Protein AF-A0A4C1YJ80-F1 (afdb_monomer)

pLDDT: mean 84.23, std 12.97, range [40.47, 97.25]

Sequence (295 aa):
MCKNEYKYASQIAKRKCGDSISWAQLYKNLSSWPKIIGCEKNVKKFYNFTKHDNRHALDIDDGILAMKETNGTVLYDINTLKYIPIALPQKNCYKLSNNNYVTAVLTERGLFVQRSVENKSFVTELLLEVDQFILLENILYYNKQKDVYKCDMNSKDMMPKLLFTCEYNICGLQYSDDLVHLFTDCGEIFSYREDKKISRKMINCPEEWIKRKHATKPIFEQLAVLPDEKIAVTLDVYEKKTGPVIVASTFLEVFLIEVEFFPEERGNAHKKQKPNNILLFKRLLRLKERMRSTN

Mean predicted aligned error: 8.25 Å

Nearest PDB structures (foldseek):
  8hme-assembly1_D  TM=6.386E-01  e=1.731E-05  Tetrahymena thermophila
  8bbf-assembly1_B  TM=5.644E-01  e=1.320E-05  Homo sapiens
  4exv-assembly1_A  TM=5.476E-01  e=4.981E-06  Kluyveromyces lactis NRRL Y-1140
  8hmf-assembly1_D  TM=6.343E-01  e=4.345E-05  Tetrahymena thermophila
  7mqa-assembly1_LT  TM=5.051E-01  e=1.471E-05  Homo sapiens

Structure (mmCIF, N/CA/C/O backbone):
data_AF-A0A4C1YJ80-F1
#
_entry.id   AF-A0A4C1YJ80-F1
#
loop_
_atom_site.group_PDB
_atom_site.id
_atom_site.type_symbol
_atom_site.label_atom_id
_atom_site.label_alt_id
_atom_site.label_comp_id
_atom_site.label_asym_id
_atom_site.label_entity_id
_atom_site.label_seq_id
_atom_site.pdbx_PDB_ins_code
_atom_site.Cartn_x
_atom_site.Cartn_y
_atom_site.Cartn_z
_atom_site.occupancy
_atom_site.B_iso_or_equiv
_atom_site.auth_seq_id
_atom_site.auth_comp_id
_atom_site.auth_asym_id
_atom_site.auth_atom_id
_atom_site.pdbx_PDB_model_num
ATOM 1 N N . MET A 1 1 ? -6.959 -21.906 -10.775 1.00 58.00 1 MET A N 1
ATOM 2 C CA . MET A 1 1 ? -5.613 -22.379 -10.407 1.00 58.00 1 MET A CA 1
ATOM 3 C C . MET A 1 1 ? -4.983 -21.412 -9.403 1.00 58.00 1 MET A C 1
ATOM 5 O O . MET A 1 1 ? -5.329 -21.566 -8.244 1.00 58.00 1 MET A O 1
ATOM 9 N N . CYS A 1 2 ? -4.300 -20.318 -9.790 1.00 62.72 2 CYS A N 1
ATOM 10 C CA . CYS A 1 2 ? -3.673 -19.358 -8.841 1.00 62.72 2 CYS A CA 1
ATOM 11 C C . CYS A 1 2 ? -4.553 -18.893 -7.664 1.00 62.72 2 CYS A C 1
ATOM 13 O O . CYS A 1 2 ? -4.122 -18.946 -6.519 1.00 62.72 2 CYS A O 1
ATOM 15 N N . LYS A 1 3 ? -5.795 -18.458 -7.932 1.00 71.19 3 LYS A N 1
ATOM 16 C CA . LYS A 1 3 ? -6.735 -17.995 -6.891 1.00 71.19 3 LYS A CA 1
ATOM 17 C C . LYS A 1 3 ? -7.074 -19.081 -5.856 1.00 71.19 3 LYS A C 1
ATOM 19 O O . LYS A 1 3 ? -7.327 -18.763 -4.700 1.00 71.19 3 LYS A O 1
ATOM 24 N N . ASN A 1 4 ? -7.098 -20.345 -6.282 1.00 73.62 4 ASN A N 1
ATOM 25 C CA . ASN A 1 4 ? -7.493 -21.480 -5.444 1.00 73.62 4 ASN A CA 1
ATOM 26 C C . ASN A 1 4 ? -6.281 -22.121 -4.754 1.00 73.62 4 ASN A C 1
ATOM 28 O O . ASN A 1 4 ? -6.400 -22.555 -3.618 1.00 73.62 4 ASN A O 1
ATOM 32 N N . GLU A 1 5 ? -5.131 -22.162 -5.430 1.00 67.00 5 GLU A N 1
ATOM 33 C CA . GLU A 1 5 ? -3.894 -22.771 -4.921 1.00 67.00 5 GLU A CA 1
ATOM 34 C C . GLU A 1 5 ? -3.119 -21.837 -3.988 1.00 67.00 5 GLU A C 1
ATOM 36 O O . GLU A 1 5 ? -2.533 -22.291 -3.013 1.00 67.00 5 GLU A O 1
ATOM 41 N N . TYR A 1 6 ? -3.154 -20.526 -4.246 1.00 68.38 6 TYR A N 1
ATOM 42 C CA . TYR A 1 6 ? -2.350 -19.534 -3.531 1.00 68.38 6 TYR A CA 1
ATOM 43 C C . TYR A 1 6 ? -3.198 -18.345 -3.086 1.00 68.38 6 TYR A C 1
ATOM 45 O O . TYR A 1 6 ? -2.891 -17.201 -3.409 1.00 68.38 6 TYR A O 1
ATOM 53 N N . LYS A 1 7 ? -4.290 -18.596 -2.354 1.00 67.94 7 LYS A N 1
ATOM 54 C CA . LYS A 1 7 ? -5.317 -17.594 -2.008 1.00 67.94 7 LYS A CA 1
ATOM 55 C C . LYS A 1 7 ? -4.738 -16.244 -1.546 1.00 67.94 7 LYS A C 1
ATOM 57 O O . LYS A 1 7 ? -5.089 -15.217 -2.123 1.00 67.94 7 LYS A O 1
ATOM 62 N N . TYR A 1 8 ? -3.805 -16.232 -0.595 1.00 65.38 8 TYR A N 1
ATOM 63 C CA . TYR A 1 8 ? -3.215 -14.994 -0.072 1.00 65.38 8 TYR A CA 1
ATOM 64 C C . TYR A 1 8 ? -2.277 -14.286 -1.071 1.00 65.38 8 TYR A C 1
ATOM 66 O O . TYR A 1 8 ? -2.490 -13.115 -1.392 1.00 65.38 8 TYR A O 1
ATOM 74 N N . ALA A 1 9 ? -1.284 -14.991 -1.629 1.00 68.44 9 ALA A N 1
ATOM 75 C CA . ALA A 1 9 ? -0.394 -14.410 -2.640 1.00 68.44 9 ALA A CA 1
ATOM 76 C C . ALA A 1 9 ? -1.190 -13.907 -3.853 1.00 68.44 9 ALA A C 1
ATOM 78 O O . ALA A 1 9 ? -0.888 -12.859 -4.415 1.00 68.44 9 ALA A O 1
ATOM 79 N N . SER A 1 10 ? -2.273 -14.607 -4.193 1.00 71.62 10 SER A N 1
ATOM 80 C CA . SER A 1 10 ? -3.208 -14.208 -5.230 1.00 71.62 10 SER A CA 1
ATOM 81 C C . SER A 1 10 ? -3.898 -12.881 -4.882 1.00 71.62 10 SER A C 1
ATOM 83 O O . SER A 1 10 ? -3.955 -12.008 -5.741 1.00 71.62 10 SER A O 1
ATOM 85 N N . GLN A 1 11 ? -4.371 -12.667 -3.646 1.00 72.50 11 GLN A N 1
ATOM 86 C CA . GLN A 1 11 ? -4.995 -11.400 -3.230 1.00 72.50 11 GLN A CA 1
ATOM 87 C C . GLN A 1 11 ? -4.021 -10.224 -3.331 1.00 72.50 11 GLN A C 1
ATOM 89 O O . GLN A 1 11 ? -4.384 -9.175 -3.865 1.00 72.50 11 GLN A O 1
ATOM 94 N N . ILE A 1 12 ? -2.779 -10.405 -2.872 1.00 76.62 12 ILE A N 1
ATOM 95 C CA . ILE A 1 12 ? -1.738 -9.380 -3.011 1.00 76.62 12 ILE A CA 1
ATOM 96 C C . ILE A 1 12 ? -1.452 -9.110 -4.473 1.00 76.62 12 ILE A C 1
ATOM 98 O O . ILE A 1 12 ? -1.486 -7.956 -4.884 1.00 76.62 12 ILE A O 1
ATOM 102 N N . ALA A 1 13 ? -1.208 -10.158 -5.254 1.00 77.06 13 ALA A N 1
ATOM 103 C CA . ALA A 1 13 ? -0.914 -10.034 -6.668 1.00 77.06 13 ALA A CA 1
ATOM 104 C C . ALA A 1 13 ? -2.073 -9.347 -7.406 1.00 77.06 13 ALA A C 1
ATOM 106 O O . ALA A 1 13 ? -1.834 -8.466 -8.222 1.00 77.06 13 ALA A O 1
ATOM 107 N N . LYS A 1 14 ? -3.330 -9.642 -7.042 1.00 81.19 14 LYS A N 1
ATOM 108 C CA . LYS A 1 14 ? -4.512 -8.978 -7.598 1.00 81.19 14 LYS A CA 1
ATOM 109 C C . LYS A 1 14 ? -4.581 -7.496 -7.224 1.00 81.19 14 LYS A C 1
ATOM 1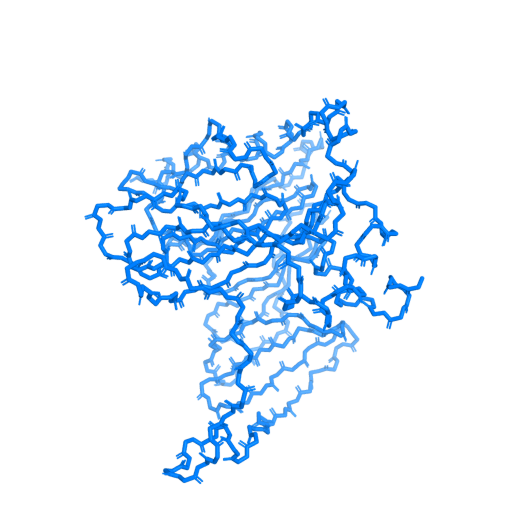11 O O . LYS A 1 14 ? -4.841 -6.666 -8.090 1.00 81.19 14 LYS A O 1
ATOM 116 N N . ARG A 1 15 ? -4.300 -7.142 -5.967 1.00 77.44 15 ARG A N 1
ATOM 117 C CA . ARG A 1 15 ? -4.228 -5.739 -5.517 1.00 77.44 15 ARG A CA 1
ATOM 118 C C . ARG A 1 15 ? -3.086 -4.981 -6.204 1.00 77.44 15 ARG A C 1
ATOM 120 O O . ARG A 1 15 ? -3.264 -3.851 -6.646 1.00 77.44 15 ARG A O 1
ATOM 127 N N . LYS A 1 16 ? -1.930 -5.631 -6.348 1.00 81.31 16 LYS A N 1
ATOM 128 C CA . LYS A 1 16 ? -0.720 -5.130 -7.018 1.00 81.31 16 LYS A CA 1
ATOM 129 C C . LYS A 1 16 ? -0.795 -5.179 -8.547 1.00 81.31 16 LYS A C 1
ATOM 131 O O . LYS A 1 16 ? 0.149 -4.756 -9.190 1.00 81.31 16 LYS A O 1
ATOM 136 N N . CYS A 1 17 ? -1.869 -5.687 -9.147 1.00 78.38 17 CYS A N 1
ATOM 137 C CA . CYS A 1 17 ? -2.076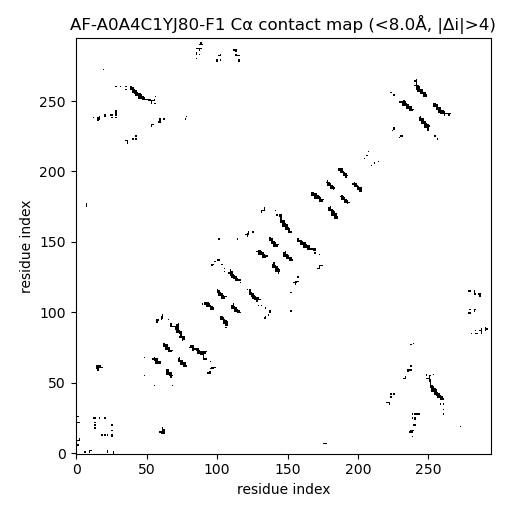 -5.678 -10.601 1.00 78.38 17 CYS A CA 1
ATOM 138 C C . CYS A 1 17 ? -3.301 -4.838 -11.012 1.00 78.38 17 CYS A C 1
ATOM 140 O O . CYS A 1 17 ? -3.574 -4.636 -12.199 1.00 78.38 17 CYS A O 1
ATOM 142 N N . GLY A 1 18 ? -4.083 -4.386 -10.027 1.00 74.12 18 GLY A N 1
ATOM 143 C CA . GLY A 1 18 ? -5.345 -3.686 -10.222 1.00 74.12 18 GLY A CA 1
ATOM 144 C C . GLY A 1 18 ? -6.433 -4.540 -10.888 1.00 74.12 18 GLY A C 1
ATOM 145 O O . GLY A 1 18 ? -6.261 -5.706 -11.274 1.00 74.12 18 GLY A O 1
ATOM 146 N N . ASP A 1 19 ? -7.601 -3.933 -11.077 1.00 72.06 19 ASP A N 1
ATOM 147 C CA . ASP A 1 19 ? -8.769 -4.622 -11.638 1.00 72.06 19 ASP A CA 1
ATOM 148 C C . ASP A 1 19 ? -8.661 -4.923 -13.136 1.00 72.06 19 ASP A C 1
ATOM 150 O O . ASP A 1 19 ? -9.342 -5.812 -13.647 1.00 72.06 19 ASP A O 1
ATOM 154 N N . SER A 1 20 ? -7.751 -4.246 -13.834 1.00 70.06 20 SER A N 1
ATOM 155 C CA . SER A 1 20 ? -7.613 -4.325 -15.291 1.00 70.06 20 SER A CA 1
ATOM 156 C C . SER A 1 20 ? -7.095 -5.671 -15.823 1.00 70.06 20 SER A C 1
ATOM 158 O O . SER A 1 20 ? -7.272 -5.950 -17.014 1.00 70.06 20 SER A O 1
ATOM 160 N N . ILE A 1 21 ? -6.485 -6.497 -14.965 1.00 80.50 21 ILE A N 1
ATOM 161 C CA . ILE A 1 21 ? -5.806 -7.750 -15.329 1.00 80.50 21 ILE A CA 1
ATOM 162 C C . ILE A 1 21 ? -6.625 -8.953 -14.881 1.00 80.50 21 ILE A C 1
ATOM 164 O O . ILE A 1 21 ? -7.045 -9.057 -13.725 1.00 80.50 21 ILE A O 1
ATOM 168 N N . SER A 1 22 ? -6.862 -9.881 -15.806 1.00 85.25 22 SER A N 1
ATOM 169 C CA . SER A 1 22 ? -7.573 -11.120 -15.495 1.00 85.25 22 SER A CA 1
ATOM 170 C C . SER A 1 22 ? -6.700 -12.077 -14.678 1.00 85.25 22 SER A C 1
ATOM 172 O O . SER A 1 22 ? -5.476 -12.079 -14.786 1.00 85.25 22 SER A O 1
ATOM 174 N N . TRP A 1 23 ? -7.328 -12.962 -13.901 1.00 85.12 23 TRP A N 1
ATOM 175 C CA . TRP A 1 23 ? -6.604 -14.009 -13.169 1.00 85.12 23 TRP A CA 1
ATOM 176 C C . TRP A 1 23 ? -5.786 -14.931 -14.074 1.00 85.12 23 TRP A C 1
ATOM 178 O O . TRP A 1 23 ? -4.728 -15.399 -13.663 1.00 85.12 23 TRP A O 1
ATOM 188 N N . ALA A 1 24 ? -6.268 -15.188 -15.293 1.00 85.31 24 ALA A N 1
ATOM 189 C CA . ALA A 1 24 ? -5.547 -15.985 -16.276 1.00 85.31 24 ALA A CA 1
ATOM 190 C C . ALA A 1 24 ? -4.243 -15.296 -16.703 1.00 85.31 24 ALA A C 1
ATOM 192 O O . ALA A 1 24 ? -3.199 -15.939 -16.718 1.00 85.31 24 ALA A O 1
ATOM 193 N N . GLN A 1 25 ? -4.282 -13.986 -16.967 1.00 87.00 25 GLN A N 1
ATOM 194 C CA . GLN A 1 25 ? -3.087 -13.198 -17.296 1.00 87.00 25 GLN A CA 1
ATOM 195 C C . GLN A 1 25 ? -2.117 -13.110 -16.120 1.00 87.00 25 GLN A C 1
ATOM 197 O O . GLN A 1 25 ? -0.924 -13.304 -16.303 1.00 87.00 25 GLN A O 1
ATOM 202 N N . LEU A 1 26 ? -2.623 -12.894 -14.905 1.00 86.75 26 LEU A N 1
ATOM 203 C CA . LEU A 1 26 ? -1.775 -12.862 -13.716 1.00 86.75 26 LEU A CA 1
ATOM 204 C C . LEU A 1 26 ? -1.065 -14.204 -13.489 1.00 86.75 26 LEU A C 1
ATOM 206 O O . LEU A 1 26 ? 0.132 -14.227 -13.234 1.00 86.75 26 LEU A O 1
ATOM 210 N N . TYR A 1 27 ? -1.779 -15.325 -13.637 1.00 86.69 27 TYR A N 1
ATOM 211 C CA . TYR A 1 27 ? -1.170 -16.658 -13.583 1.00 86.69 27 TYR A CA 1
ATOM 212 C C . TYR A 1 27 ? -0.105 -16.831 -14.672 1.00 86.69 27 TYR A C 1
ATOM 214 O O . TYR A 1 27 ? 0.995 -17.293 -14.381 1.00 86.69 27 TYR A O 1
ATOM 222 N N . LYS A 1 28 ? -0.411 -16.411 -15.908 1.00 88.44 28 LYS A N 1
ATOM 223 C CA . LYS A 1 28 ? 0.517 -16.438 -17.046 1.00 88.44 28 LYS A CA 1
ATOM 224 C C . LYS A 1 28 ? 1.805 -15.673 -16.711 1.00 88.44 28 LYS A C 1
ATOM 226 O O . LYS A 1 28 ? 2.884 -16.239 -16.853 1.00 88.44 28 LYS A O 1
ATOM 231 N N . ASN A 1 29 ? 1.701 -14.451 -16.180 1.00 89.12 29 ASN A N 1
ATOM 232 C CA . ASN A 1 29 ? 2.854 -13.666 -15.731 1.00 89.12 29 ASN A CA 1
ATOM 233 C C . ASN A 1 29 ? 3.643 -14.386 -14.636 1.00 89.12 29 ASN A C 1
ATOM 235 O O . ASN A 1 29 ? 4.835 -14.619 -14.810 1.00 89.12 29 ASN A O 1
ATOM 239 N N . LEU A 1 30 ? 2.977 -14.771 -13.539 1.00 86.12 30 LEU A N 1
ATOM 240 C CA . LEU A 1 30 ? 3.591 -15.443 -12.386 1.00 86.12 30 LEU A CA 1
ATOM 241 C C . LEU A 1 30 ? 4.347 -16.714 -12.799 1.00 86.12 30 LEU A C 1
ATOM 243 O O . LEU A 1 30 ? 5.471 -16.938 -12.362 1.00 86.12 30 LEU A O 1
ATOM 247 N N . SER A 1 31 ? 3.784 -17.495 -13.723 1.00 87.44 31 SER A N 1
ATOM 248 C CA . SER A 1 31 ? 4.425 -18.698 -14.267 1.00 87.44 31 SER A CA 1
ATOM 249 C C . SER A 1 31 ? 5.663 -18.421 -15.135 1.00 87.44 31 SER A C 1
ATOM 251 O O . SER A 1 31 ? 6.492 -19.311 -15.323 1.00 87.44 31 SER A O 1
ATOM 253 N N . SER A 1 32 ? 5.815 -17.193 -15.639 1.00 89.38 32 SER A N 1
ATOM 254 C CA . SER A 1 32 ? 6.957 -16.757 -16.450 1.00 89.38 32 SER A CA 1
ATOM 255 C C . SER A 1 32 ? 8.097 -16.150 -15.629 1.00 89.38 32 SER A C 1
ATOM 257 O O . SER A 1 32 ? 9.194 -16.004 -16.163 1.00 89.38 32 SER A O 1
ATOM 259 N N . TRP A 1 33 ? 7.901 -15.849 -14.338 1.00 89.19 33 TRP A N 1
ATOM 260 C CA . TRP A 1 33 ? 8.958 -15.298 -13.476 1.00 89.19 33 TRP A CA 1
ATOM 261 C C . TRP A 1 33 ? 10.241 -16.137 -13.424 1.00 89.19 33 TRP A C 1
ATOM 263 O O . TRP A 1 33 ? 11.311 -15.542 -13.513 1.00 89.19 33 TRP A O 1
ATOM 273 N N . PRO A 1 34 ? 10.205 -17.486 -13.389 1.00 88.25 34 PRO A N 1
ATOM 274 C CA . PRO A 1 34 ? 11.429 -18.290 -13.466 1.00 88.25 34 PRO A CA 1
ATOM 275 C C . PRO A 1 34 ? 12.241 -18.081 -14.755 1.00 88.25 34 PRO A C 1
ATOM 277 O O . PRO A 1 34 ? 13.400 -18.466 -14.829 1.00 88.25 34 PRO A O 1
ATOM 280 N N . LYS A 1 35 ? 11.637 -17.492 -15.795 1.00 88.38 35 LYS A N 1
ATOM 281 C CA . LYS A 1 35 ? 12.271 -17.206 -17.089 1.00 88.38 35 LYS A CA 1
ATOM 282 C C . LYS A 1 35 ? 12.640 -15.731 -17.248 1.00 88.38 35 LYS A C 1
ATOM 284 O O . LYS A 1 35 ? 13.120 -15.344 -18.311 1.00 88.38 35 LYS A O 1
ATOM 289 N N . ILE A 1 36 ? 12.454 -14.913 -16.208 1.00 89.00 36 ILE A N 1
ATOM 290 C CA . ILE A 1 36 ? 12.603 -13.454 -16.268 1.00 89.00 36 ILE A CA 1
ATOM 291 C C . ILE A 1 36 ? 13.977 -13.005 -16.763 1.00 89.00 36 ILE A C 1
ATOM 293 O O . ILE A 1 36 ? 14.081 -12.000 -17.466 1.00 89.00 36 ILE A O 1
ATOM 297 N N . ILE A 1 37 ? 15.032 -13.766 -16.457 1.00 87.00 37 ILE A N 1
ATOM 298 C CA . ILE A 1 37 ? 16.401 -13.475 -16.896 1.00 87.00 37 ILE A CA 1
ATOM 299 C C . ILE A 1 37 ? 16.489 -13.425 -18.425 1.00 87.00 37 ILE A C 1
ATOM 301 O O . ILE A 1 37 ? 17.084 -12.493 -18.958 1.00 87.00 37 ILE A O 1
ATOM 305 N N . GLY A 1 38 ? 15.842 -14.363 -19.121 1.00 85.44 38 GLY A N 1
ATOM 306 C CA . GLY A 1 38 ? 15.881 -14.465 -20.582 1.00 85.44 38 GLY A CA 1
ATOM 307 C C . GLY A 1 38 ? 14.966 -13.485 -21.319 1.00 85.44 38 GLY A C 1
ATOM 308 O O . GLY A 1 38 ? 15.018 -13.416 -22.543 1.00 85.44 38 GLY A O 1
ATOM 309 N N . CYS A 1 39 ? 14.120 -12.740 -20.605 1.00 88.56 39 CYS A N 1
ATOM 310 C CA . CYS A 1 39 ? 13.190 -11.792 -21.211 1.00 88.56 39 CYS A CA 1
ATOM 311 C C . CYS A 1 39 ? 13.849 -10.437 -21.484 1.00 88.56 39 CYS A C 1
ATOM 313 O O . CYS A 1 39 ? 14.715 -9.990 -20.722 1.00 88.56 39 CYS A O 1
ATOM 315 N N . GLU A 1 40 ? 13.386 -9.763 -22.538 1.00 87.81 40 GLU A N 1
ATOM 316 C CA . GLU A 1 40 ? 13.759 -8.381 -22.829 1.00 87.81 40 GLU A CA 1
ATOM 317 C C . GLU A 1 40 ? 13.279 -7.456 -21.701 1.00 87.81 40 GLU A C 1
ATOM 319 O O . GLU A 1 40 ? 12.171 -7.601 -21.170 1.00 87.81 40 GLU A O 1
ATOM 324 N N . LYS A 1 41 ? 14.152 -6.526 -21.306 1.00 92.12 41 LYS A N 1
ATOM 325 C CA . LYS A 1 41 ? 13.918 -5.585 -20.211 1.00 92.12 41 LYS A CA 1
ATOM 326 C C . LYS A 1 41 ? 14.190 -4.184 -20.708 1.00 92.12 41 LYS A C 1
ATOM 328 O O . LYS A 1 41 ? 15.262 -3.908 -21.241 1.00 92.12 41 LYS A O 1
ATOM 333 N N . ASN A 1 42 ? 13.244 -3.293 -20.469 1.00 91.81 42 ASN A N 1
ATOM 334 C CA . ASN A 1 42 ? 13.373 -1.894 -20.819 1.00 91.81 42 ASN A CA 1
ATOM 335 C C . ASN A 1 42 ? 13.509 -1.064 -19.543 1.00 91.81 42 ASN A C 1
ATOM 337 O O . ASN A 1 42 ? 12.566 -0.972 -18.756 1.00 91.81 42 ASN A O 1
ATOM 341 N N . VAL A 1 43 ? 14.690 -0.484 -19.329 1.00 93.25 43 VAL A N 1
ATOM 342 C CA . VAL A 1 43 ? 14.974 0.366 -18.169 1.00 93.25 43 VAL A CA 1
ATOM 343 C C . VAL A 1 43 ? 14.780 1.824 -18.567 1.00 93.25 43 VAL A C 1
ATOM 345 O O . VAL A 1 43 ? 15.507 2.354 -19.405 1.00 93.25 43 VAL A O 1
ATOM 348 N N . LYS A 1 44 ? 13.810 2.492 -17.943 1.00 93.12 44 LYS A N 1
ATOM 349 C CA . LYS A 1 44 ? 13.487 3.899 -18.202 1.00 93.12 44 LYS A CA 1
ATOM 350 C C . LYS A 1 44 ? 13.603 4.706 -16.924 1.00 93.12 44 LYS A C 1
ATOM 352 O O . LYS A 1 44 ? 13.017 4.348 -15.905 1.00 93.12 44 LYS A O 1
ATOM 357 N N . LYS A 1 45 ? 14.299 5.839 -16.986 1.00 92.88 45 LYS A N 1
ATOM 358 C CA . LYS A 1 45 ? 14.210 6.853 -15.933 1.00 92.88 45 LYS A CA 1
ATOM 359 C C . LYS A 1 45 ? 12.829 7.498 -16.002 1.00 92.88 45 LYS A C 1
ATOM 361 O O . LYS A 1 45 ? 12.469 8.075 -17.023 1.00 92.88 45 LYS A O 1
ATOM 366 N N . PHE A 1 46 ? 12.066 7.382 -14.925 1.00 92.12 46 PHE A N 1
ATOM 367 C CA . PHE A 1 46 ? 10.716 7.925 -14.834 1.00 92.12 46 PHE A CA 1
ATOM 368 C C . PHE A 1 46 ? 10.689 9.287 -14.152 1.00 92.12 46 PHE A C 1
ATOM 370 O O . PHE A 1 46 ? 10.020 10.197 -14.635 1.00 92.12 46 PHE A O 1
ATOM 377 N N . TYR A 1 47 ? 11.440 9.447 -13.061 1.00 89.50 47 TYR A N 1
ATOM 378 C CA . TYR A 1 47 ? 11.453 10.697 -12.309 1.00 89.50 47 TYR A CA 1
ATOM 379 C C . TYR A 1 47 ? 12.834 11.020 -11.734 1.00 89.50 47 TYR A C 1
ATOM 381 O O . TYR A 1 47 ? 13.640 10.119 -11.496 1.00 89.50 47 TYR A O 1
ATOM 389 N N . ASN A 1 48 ? 13.097 12.312 -11.518 1.00 90.56 48 ASN A N 1
ATOM 390 C CA . ASN A 1 48 ? 14.299 12.829 -10.866 1.00 90.56 48 ASN A CA 1
ATOM 391 C C . ASN A 1 48 ? 13.915 13.849 -9.789 1.00 90.56 48 ASN A C 1
ATOM 393 O O . ASN A 1 48 ? 13.349 14.898 -10.096 1.00 90.56 48 ASN A O 1
ATOM 397 N N . PHE A 1 49 ? 14.229 13.546 -8.540 1.00 86.75 49 PHE A N 1
ATOM 398 C CA . PHE A 1 49 ? 14.039 14.414 -7.393 1.00 86.75 49 PHE A CA 1
ATOM 399 C C . PHE A 1 49 ? 15.232 15.346 -7.218 1.00 86.75 49 PHE A C 1
ATOM 401 O O . PHE A 1 49 ? 16.376 15.025 -7.524 1.00 86.75 49 PHE A O 1
ATOM 408 N N . THR A 1 50 ? 14.955 16.526 -6.674 1.00 82.88 50 THR A N 1
ATOM 409 C CA . THR A 1 50 ? 15.984 17.515 -6.335 1.00 82.88 50 THR A CA 1
ATOM 410 C C . THR A 1 50 ? 16.568 17.313 -4.940 1.00 82.88 50 THR A C 1
ATOM 412 O O . THR A 1 50 ? 17.604 17.888 -4.621 1.00 82.88 50 THR A O 1
ATOM 415 N N . LYS A 1 51 ? 15.901 16.530 -4.088 1.00 82.88 51 LYS A N 1
ATOM 416 C CA . LYS A 1 51 ? 16.300 16.264 -2.701 1.00 82.88 51 LYS A CA 1
ATOM 417 C C . LYS A 1 51 ? 16.616 14.791 -2.546 1.00 82.88 51 LYS A C 1
ATOM 419 O O . LYS A 1 51 ? 15.935 13.997 -3.168 1.00 82.88 51 LYS A O 1
ATOM 424 N N . HIS A 1 52 ? 17.577 14.460 -1.689 1.00 82.56 52 HIS A N 1
ATOM 425 C CA . HIS A 1 52 ? 17.877 13.079 -1.327 1.00 82.56 52 HIS A CA 1
ATOM 426 C C . HIS A 1 52 ? 16.865 12.530 -0.307 1.00 82.56 52 HIS A C 1
ATOM 428 O O . HIS A 1 52 ? 16.771 13.062 0.799 1.00 82.56 52 HIS A O 1
ATOM 434 N N . ASP A 1 53 ? 16.156 11.453 -0.647 1.00 79.44 53 ASP A N 1
ATOM 435 C CA . ASP A 1 53 ? 15.282 10.679 0.251 1.00 79.44 53 ASP A CA 1
ATOM 436 C C . ASP A 1 53 ? 15.232 9.213 -0.227 1.00 79.44 53 ASP A C 1
ATOM 438 O O . ASP A 1 53 ? 15.224 8.925 -1.418 1.00 79.44 53 ASP A O 1
ATOM 442 N N . ASN A 1 54 ? 15.194 8.247 0.688 1.00 79.00 54 ASN A N 1
ATOM 443 C CA . ASN A 1 54 ? 15.022 6.832 0.337 1.00 79.00 54 ASN A CA 1
ATOM 444 C C . ASN A 1 54 ? 13.552 6.398 0.233 1.00 79.00 54 ASN A C 1
ATOM 446 O O . ASN A 1 54 ? 13.275 5.240 -0.069 1.00 79.00 54 ASN A O 1
ATOM 450 N N . ARG A 1 55 ? 12.604 7.301 0.502 1.00 81.88 55 ARG A N 1
ATOM 451 C CA . ARG A 1 55 ? 11.157 7.042 0.482 1.00 81.88 55 ARG A CA 1
ATOM 452 C C . ARG A 1 55 ? 10.422 8.000 -0.444 1.00 81.88 55 ARG A C 1
ATOM 454 O O . ARG A 1 55 ? 9.300 8.412 -0.141 1.00 81.88 55 ARG A O 1
ATOM 461 N N . HIS A 1 56 ? 11.065 8.372 -1.546 1.00 83.94 56 HIS A N 1
ATOM 462 C CA . HIS A 1 56 ? 10.459 9.212 -2.565 1.00 83.94 56 HIS A CA 1
ATOM 463 C C . HIS A 1 56 ? 9.243 8.566 -3.219 1.00 83.94 56 HIS A C 1
ATOM 465 O O . HIS A 1 56 ? 8.228 9.230 -3.381 1.00 83.94 56 HIS A O 1
ATOM 471 N N . ALA A 1 57 ? 9.332 7.289 -3.581 1.00 89.00 57 ALA A N 1
ATOM 472 C CA . ALA A 1 57 ? 8.194 6.509 -4.040 1.00 89.00 57 ALA A CA 1
ATOM 473 C C . ALA A 1 57 ? 7.655 5.668 -2.882 1.00 89.00 57 ALA A C 1
ATOM 475 O O . ALA A 1 57 ? 8.425 5.069 -2.128 1.00 89.00 57 ALA A O 1
ATOM 476 N N . LEU A 1 58 ? 6.334 5.643 -2.743 1.00 90.44 58 LEU A N 1
ATOM 477 C CA . LEU A 1 58 ? 5.644 4.708 -1.865 1.00 90.44 58 LEU A CA 1
ATOM 478 C C . LEU A 1 58 ? 5.308 3.431 -2.628 1.00 90.44 58 LEU A C 1
ATOM 480 O O . LEU A 1 58 ? 5.242 3.439 -3.859 1.00 90.44 58 LEU A O 1
ATOM 484 N N . ASP A 1 59 ? 5.031 2.369 -1.874 1.00 89.25 59 ASP A N 1
ATOM 485 C CA . ASP A 1 59 ? 4.505 1.128 -2.425 1.00 89.25 59 ASP A CA 1
ATOM 486 C C . ASP A 1 59 ? 3.277 1.416 -3.297 1.00 89.25 59 ASP A C 1
ATOM 488 O O . ASP A 1 59 ? 2.339 2.116 -2.902 1.00 89.25 59 ASP A O 1
ATOM 492 N N . ILE A 1 60 ? 3.289 0.836 -4.486 1.00 89.31 60 ILE A N 1
ATOM 493 C CA . ILE A 1 60 ? 2.198 0.830 -5.438 1.00 89.31 60 ILE A CA 1
ATOM 494 C C . ILE A 1 60 ? 1.043 0.070 -4.807 1.00 89.31 60 ILE A C 1
ATOM 496 O O . ILE A 1 60 ? 1.194 -1.076 -4.368 1.00 89.31 60 ILE A O 1
ATOM 500 N N . ASP A 1 61 ? -0.127 0.687 -4.805 1.00 86.50 61 ASP A N 1
ATOM 501 C CA . ASP A 1 61 ? -1.353 0.050 -4.350 1.00 86.50 61 ASP A CA 1
ATOM 502 C C . ASP A 1 61 ? -2.482 0.409 -5.310 1.00 86.50 61 ASP A C 1
ATOM 504 O O . ASP A 1 61 ? -2.658 1.576 -5.663 1.00 86.50 61 ASP A O 1
ATOM 508 N N . ASP A 1 62 ? -3.207 -0.609 -5.775 1.00 83.31 62 ASP A N 1
ATOM 509 C CA . ASP A 1 62 ? -4.315 -0.466 -6.727 1.00 83.31 62 ASP A CA 1
ATOM 510 C C . ASP A 1 62 ? -3.943 0.319 -8.007 1.00 83.31 62 ASP A C 1
ATOM 512 O O . ASP A 1 62 ? -4.688 1.156 -8.514 1.00 83.31 62 ASP A O 1
ATOM 516 N N . GLY A 1 63 ? -2.729 0.086 -8.521 1.00 84.12 63 GLY A N 1
ATOM 517 C CA . GLY A 1 63 ? -2.228 0.737 -9.740 1.00 84.12 63 GLY A CA 1
ATOM 518 C C . GLY A 1 63 ? -1.815 2.197 -9.579 1.00 84.12 63 GLY A C 1
ATOM 519 O O . GLY A 1 63 ? -1.529 2.859 -10.578 1.00 84.12 63 GLY A O 1
ATOM 520 N N . ILE A 1 64 ? -1.753 2.698 -8.345 1.00 88.94 64 ILE A N 1
ATOM 521 C CA . ILE A 1 64 ? -1.345 4.066 -8.043 1.00 88.94 64 ILE A CA 1
ATOM 522 C C . ILE A 1 64 ? 0.086 4.060 -7.523 1.00 88.94 64 ILE A C 1
ATOM 524 O O . ILE A 1 64 ? 0.372 3.473 -6.482 1.00 88.94 64 ILE A O 1
ATOM 528 N N . LEU A 1 65 ? 0.965 4.774 -8.217 1.00 91.88 65 LEU A N 1
ATOM 529 C CA . LEU A 1 65 ? 2.292 5.123 -7.733 1.00 91.88 65 LEU A CA 1
ATOM 530 C C . LEU A 1 65 ? 2.223 6.498 -7.064 1.00 91.88 65 LEU A C 1
ATOM 532 O O . LEU A 1 65 ? 2.016 7.515 -7.732 1.00 91.88 65 LEU A O 1
ATOM 536 N N . ALA A 1 66 ? 2.385 6.531 -5.744 1.00 92.12 66 ALA A N 1
ATOM 537 C CA . ALA A 1 66 ? 2.460 7.773 -4.987 1.00 92.12 66 ALA A CA 1
ATOM 538 C C . ALA A 1 66 ? 3.921 8.209 -4.829 1.00 92.12 66 ALA A C 1
ATOM 540 O O . ALA A 1 66 ? 4.754 7.428 -4.370 1.00 92.12 66 ALA A O 1
ATOM 541 N N . MET A 1 67 ? 4.227 9.458 -5.185 1.00 90.94 67 MET A N 1
ATOM 542 C CA . MET A 1 67 ? 5.563 10.038 -5.046 1.00 90.94 67 MET A CA 1
ATOM 543 C C . MET A 1 67 ? 5.537 11.276 -4.153 1.00 90.94 67 MET A C 1
ATOM 545 O O . MET A 1 67 ? 4.643 12.116 -4.249 1.00 90.94 67 MET A O 1
ATOM 549 N N . LYS A 1 68 ? 6.534 11.400 -3.282 1.00 88.75 68 LYS A N 1
ATOM 550 C CA . LYS A 1 68 ? 6.737 12.557 -2.417 1.00 88.75 68 LYS A CA 1
ATOM 551 C C . LYS A 1 68 ? 7.481 13.650 -3.161 1.00 88.75 68 LYS A C 1
ATOM 553 O O . LYS A 1 68 ? 8.608 13.463 -3.616 1.00 88.75 68 LYS A O 1
ATOM 558 N N . GLU A 1 69 ? 6.878 14.823 -3.188 1.00 84.56 69 GLU A N 1
ATOM 559 C CA . GLU A 1 69 ? 7.461 16.044 -3.714 1.00 84.56 69 GLU A CA 1
ATOM 560 C C . GLU A 1 69 ? 7.506 17.141 -2.646 1.00 84.56 69 GLU A C 1
ATOM 562 O O . GLU A 1 69 ? 6.905 17.055 -1.574 1.00 84.56 69 GLU A O 1
ATOM 567 N N . THR A 1 70 ? 8.213 18.230 -2.956 1.00 79.50 70 THR A N 1
ATOM 568 C CA . THR A 1 70 ? 8.414 19.371 -2.050 1.00 79.50 70 THR A CA 1
ATOM 569 C C . THR A 1 70 ? 7.107 19.933 -1.481 1.00 79.50 70 THR A C 1
ATOM 571 O O . THR A 1 70 ? 7.083 20.380 -0.332 1.00 79.50 70 THR A O 1
ATOM 574 N N . ASN A 1 71 ? 6.029 19.896 -2.270 1.00 79.25 71 ASN A N 1
ATOM 575 C CA . ASN A 1 71 ? 4.739 20.508 -1.945 1.00 79.25 71 ASN A CA 1
ATOM 576 C C . ASN A 1 71 ? 3.658 19.497 -1.532 1.00 79.25 71 ASN A C 1
ATOM 578 O O . ASN A 1 71 ? 2.508 19.891 -1.338 1.00 79.25 71 ASN A O 1
ATOM 582 N N . GLY A 1 72 ? 4.005 18.214 -1.403 1.00 87.19 72 GLY A N 1
ATOM 583 C CA . GLY A 1 72 ? 3.058 17.171 -1.032 1.00 87.19 72 GLY A CA 1
ATOM 584 C C . GLY A 1 72 ? 3.290 15.860 -1.769 1.00 87.19 72 GLY A C 1
ATOM 585 O O . GLY A 1 72 ? 4.328 15.647 -2.384 1.00 87.19 72 GLY A O 1
ATOM 586 N N . THR A 1 73 ? 2.299 14.979 -1.714 1.00 91.06 73 THR A N 1
ATOM 587 C CA . THR A 1 73 ? 2.335 13.682 -2.397 1.00 91.06 73 THR A CA 1
ATOM 588 C C . THR A 1 73 ? 1.543 13.757 -3.697 1.00 91.06 73 THR A C 1
ATOM 590 O O . THR A 1 73 ? 0.346 14.056 -3.681 1.00 91.06 73 THR A O 1
ATOM 593 N N . VAL A 1 74 ? 2.210 13.487 -4.814 1.00 91.88 74 VAL A N 1
ATOM 594 C CA . VAL A 1 74 ? 1.629 13.396 -6.159 1.00 91.88 74 VAL A CA 1
ATOM 595 C C . VAL A 1 74 ? 1.344 11.940 -6.513 1.00 91.88 74 VAL A C 1
ATOM 597 O O . VAL A 1 74 ? 1.980 11.028 -5.985 1.00 91.88 74 VAL A O 1
ATOM 600 N N . LEU A 1 75 ? 0.377 11.709 -7.398 1.00 92.31 75 LEU A N 1
ATOM 601 C CA . LEU A 1 75 ? -0.117 10.371 -7.716 1.00 92.31 75 LEU A CA 1
ATOM 602 C C . LEU A 1 75 ? -0.055 10.130 -9.225 1.00 92.31 75 LEU A C 1
ATOM 604 O O . LEU A 1 75 ? -0.460 10.987 -10.011 1.00 92.31 75 LEU A O 1
ATOM 608 N N . TYR A 1 76 ? 0.411 8.951 -9.624 1.00 91.06 76 TYR A N 1
ATOM 609 C CA . TYR A 1 76 ? 0.502 8.522 -11.016 1.00 91.06 76 TYR A CA 1
ATOM 610 C C . TYR A 1 76 ? -0.205 7.185 -11.196 1.00 91.06 76 TYR A C 1
ATOM 612 O O . TYR A 1 76 ? -0.106 6.298 -10.353 1.00 91.06 76 TYR A O 1
ATOM 620 N N . ASP A 1 77 ? -0.903 7.030 -12.313 1.00 87.88 77 ASP A N 1
ATOM 621 C CA . ASP A 1 77 ? -1.421 5.733 -12.740 1.00 87.88 77 ASP A CA 1
ATOM 622 C C . ASP A 1 77 ? -0.270 4.932 -13.367 1.00 87.88 77 ASP A C 1
ATOM 624 O O . ASP A 1 77 ? 0.315 5.367 -14.354 1.00 87.88 77 ASP A O 1
ATOM 628 N N . ILE A 1 78 ? 0.081 3.770 -12.814 1.00 87.00 78 ILE A N 1
ATOM 629 C CA . ILE A 1 78 ? 1.267 3.004 -13.246 1.00 87.00 78 ILE A CA 1
ATOM 630 C C . ILE A 1 78 ? 1.111 2.378 -14.643 1.00 87.00 78 ILE A C 1
ATOM 632 O O . ILE A 1 78 ? 2.094 2.047 -15.314 1.00 87.00 78 ILE A O 1
ATOM 636 N N . ASN A 1 79 ? -0.129 2.209 -15.106 1.00 82.56 79 ASN A N 1
ATOM 637 C CA . ASN A 1 79 ? -0.419 1.609 -16.405 1.00 82.56 79 ASN A CA 1
ATOM 638 C C . ASN A 1 79 ? -0.171 2.613 -17.533 1.00 82.56 79 ASN A C 1
ATOM 640 O O . ASN A 1 79 ? 0.398 2.263 -18.564 1.00 82.56 79 ASN A O 1
ATOM 644 N N . THR A 1 80 ? -0.596 3.857 -17.324 1.00 84.31 80 THR A N 1
ATOM 645 C CA . THR A 1 80 ? -0.514 4.952 -18.299 1.00 84.31 80 THR A CA 1
ATOM 646 C C . THR A 1 80 ? 0.649 5.904 -18.046 1.00 84.31 80 THR A C 1
ATOM 648 O O . THR A 1 80 ? 0.972 6.701 -18.924 1.00 84.31 80 THR A O 1
ATOM 651 N N . LEU A 1 81 ? 1.243 5.844 -16.852 1.00 85.62 81 LEU A N 1
ATOM 652 C CA . LEU A 1 81 ? 2.228 6.785 -16.315 1.00 85.62 81 LEU A CA 1
ATOM 653 C C . LEU A 1 81 ? 1.737 8.239 -16.295 1.00 85.62 81 LEU A C 1
ATOM 655 O O . LEU A 1 81 ? 2.528 9.177 -16.206 1.00 85.62 81 LEU A O 1
ATOM 659 N N . LYS A 1 82 ? 0.416 8.443 -16.376 1.00 88.31 82 LYS A N 1
ATOM 660 C CA . LYS A 1 82 ? -0.191 9.771 -16.355 1.00 88.31 82 LYS A CA 1
ATOM 661 C C . LYS A 1 82 ? -0.411 10.234 -14.925 1.00 88.31 82 LYS A C 1
ATOM 663 O O . LYS A 1 82 ? -0.83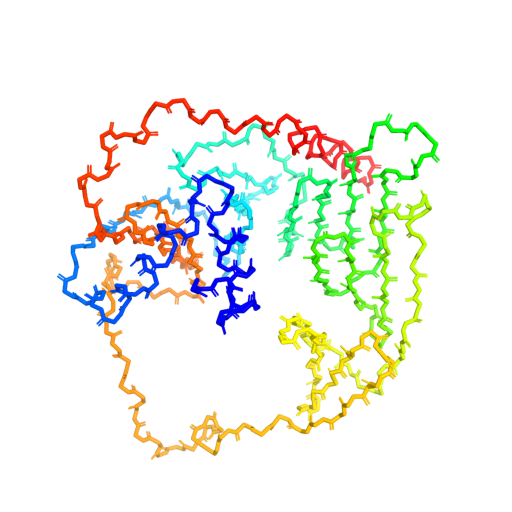4 9.467 -14.061 1.00 88.31 82 LYS A O 1
ATOM 668 N N . TYR A 1 83 ? -0.179 11.525 -14.723 1.00 87.56 83 TYR A N 1
ATOM 669 C CA . TYR A 1 83 ? -0.489 12.214 -13.481 1.00 87.56 83 TYR A CA 1
ATOM 670 C C . TYR A 1 83 ? -1.996 12.163 -13.190 1.00 87.56 83 TYR A C 1
ATOM 672 O O . TYR A 1 83 ? -2.823 12.498 -14.045 1.00 87.56 83 TYR A O 1
ATOM 680 N N . ILE A 1 84 ? -2.350 11.768 -11.970 1.00 88.25 84 ILE A N 1
ATOM 681 C CA . ILE A 1 84 ? -3.702 11.889 -11.428 1.00 88.25 84 ILE A CA 1
ATOM 682 C C . ILE A 1 84 ? -3.802 13.301 -10.839 1.00 88.25 84 ILE A C 1
ATOM 684 O O . ILE A 1 84 ? -2.997 13.628 -9.968 1.00 88.25 84 ILE A O 1
ATOM 688 N N . PRO A 1 85 ? -4.764 14.147 -11.261 1.00 85.50 85 PRO A N 1
ATOM 689 C CA . PRO A 1 85 ? -4.784 15.575 -10.934 1.00 85.50 85 PRO A CA 1
ATOM 690 C C . PRO A 1 85 ? -5.223 15.899 -9.495 1.00 85.50 85 PRO A C 1
ATOM 692 O O . PRO A 1 85 ? -6.070 16.758 -9.255 1.00 85.50 85 PRO A O 1
ATOM 695 N N . ILE A 1 86 ? -4.630 15.215 -8.515 1.00 85.62 86 ILE A N 1
ATOM 696 C CA . ILE A 1 86 ? -4.786 15.431 -7.083 1.00 85.62 86 ILE A CA 1
ATOM 697 C C . ILE A 1 86 ? -3.416 15.267 -6.424 1.00 85.62 86 ILE A C 1
ATOM 699 O O . ILE A 1 86 ? -2.864 14.172 -6.383 1.00 85.62 86 ILE A O 1
ATOM 703 N N . ALA A 1 87 ? -2.917 16.355 -5.842 1.00 85.75 87 ALA A N 1
ATOM 704 C CA . ALA A 1 87 ? -1.803 16.320 -4.907 1.00 85.75 87 ALA A CA 1
ATOM 705 C C . ALA A 1 87 ? -2.341 16.408 -3.474 1.00 85.75 87 ALA A C 1
ATOM 707 O O . ALA A 1 87 ? -3.124 17.316 -3.154 1.00 85.75 87 ALA A O 1
ATOM 708 N N . LEU A 1 88 ? -1.924 15.474 -2.621 1.00 89.38 88 LEU A N 1
ATOM 709 C CA . LEU A 1 88 ? -2.194 15.519 -1.188 1.00 89.38 88 LEU A CA 1
ATOM 710 C C . LEU A 1 88 ? -1.204 16.500 -0.545 1.00 89.38 88 LEU A C 1
ATOM 712 O O . LEU A 1 88 ? -0.004 16.364 -0.767 1.00 89.38 88 LEU A O 1
ATOM 716 N N . PRO A 1 89 ? -1.655 17.479 0.256 1.00 85.62 89 PRO A N 1
ATOM 717 C CA . PRO A 1 89 ? -0.816 18.585 0.734 1.00 85.62 89 PRO A CA 1
ATOM 718 C C . PRO A 1 89 ? 0.205 18.163 1.806 1.00 85.62 89 PRO A C 1
ATOM 720 O O . PRO A 1 89 ? 0.991 18.985 2.269 1.00 85.62 89 PRO A O 1
ATOM 723 N N . GLN A 1 90 ? 0.175 16.901 2.236 1.00 82.06 90 GLN A N 1
ATOM 724 C CA . GLN A 1 90 ? 1.047 16.364 3.272 1.00 82.06 90 GLN A CA 1
ATOM 725 C C . GLN A 1 90 ? 2.383 15.932 2.661 1.00 82.06 90 GLN A C 1
ATOM 727 O O . GLN A 1 90 ? 2.422 15.085 1.765 1.00 82.06 90 GLN A O 1
ATOM 732 N N . LYS A 1 91 ? 3.478 16.528 3.153 1.00 71.88 91 LYS A N 1
ATOM 733 C CA . LYS A 1 91 ? 4.849 16.225 2.705 1.00 71.88 91 LYS A CA 1
ATOM 734 C C . LYS A 1 91 ? 5.263 14.807 3.102 1.00 71.88 91 LYS A C 1
ATOM 736 O O . LYS A 1 91 ? 5.861 14.085 2.311 1.00 71.88 91 LYS A O 1
ATOM 741 N N . ASN A 1 92 ? 4.878 14.398 4.308 1.00 83.25 92 ASN A N 1
ATOM 742 C CA . ASN A 1 92 ? 5.245 13.116 4.893 1.00 83.25 92 ASN A CA 1
ATOM 743 C C . ASN A 1 92 ? 4.078 12.127 4.819 1.00 83.25 92 ASN A C 1
ATOM 745 O O . ASN A 1 92 ? 3.453 11.808 5.827 1.00 83.25 92 ASN A O 1
ATOM 749 N N . CYS A 1 93 ? 3.767 11.651 3.612 1.00 89.38 93 CYS A N 1
ATOM 750 C CA . CYS A 1 93 ? 2.902 10.486 3.436 1.00 89.38 93 CYS A CA 1
ATOM 751 C C . CYS A 1 93 ? 3.740 9.214 3.599 1.00 89.38 93 CYS A C 1
ATOM 753 O O . CYS A 1 93 ? 4.669 8.988 2.831 1.00 89.38 93 CYS A O 1
ATOM 755 N N . TYR A 1 94 ? 3.452 8.387 4.599 1.00 90.88 94 TYR A N 1
ATOM 756 C CA . TYR A 1 94 ? 4.239 7.183 4.882 1.00 90.88 94 TYR A CA 1
ATOM 757 C C . TYR A 1 94 ? 3.705 5.946 4.178 1.00 90.88 94 TYR A C 1
ATOM 759 O O . TYR A 1 94 ? 4.482 5.075 3.801 1.00 90.88 94 TYR A O 1
ATOM 767 N N . LYS A 1 95 ? 2.384 5.864 4.013 1.00 92.44 95 LYS A N 1
ATOM 768 C CA . LYS A 1 95 ? 1.720 4.733 3.374 1.00 92.44 95 LYS A CA 1
ATOM 769 C C . LYS A 1 95 ? 0.365 5.167 2.841 1.00 92.44 95 LYS A C 1
ATOM 771 O O . LYS A 1 95 ? -0.348 5.929 3.490 1.00 92.44 95 LYS A O 1
ATOM 776 N N . LEU A 1 96 ? 0.013 4.653 1.674 1.00 92.75 96 LEU A N 1
ATOM 777 C CA . LEU A 1 96 ? -1.266 4.882 1.023 1.00 92.75 96 LEU A CA 1
ATOM 778 C C . LEU A 1 96 ? -1.820 3.520 0.616 1.00 92.75 96 LEU A C 1
ATOM 780 O O . LEU A 1 96 ? -1.089 2.695 0.078 1.00 92.75 96 LEU A O 1
ATOM 784 N N . SER A 1 97 ? -3.088 3.263 0.927 1.00 91.75 97 SER A N 1
ATOM 785 C CA . SER A 1 97 ? -3.759 2.044 0.490 1.00 91.75 97 SER A CA 1
ATOM 786 C C . SER A 1 97 ? -5.188 2.322 0.063 1.00 91.75 97 SER A C 1
ATOM 788 O O . SER A 1 97 ? -5.868 3.179 0.637 1.00 91.75 97 SER A O 1
ATOM 790 N N . ASN A 1 98 ? -5.628 1.606 -0.965 1.00 88.94 98 ASN A N 1
ATOM 791 C CA . ASN A 1 98 ? -6.916 1.792 -1.600 1.00 88.94 98 ASN A CA 1
ATOM 792 C C . ASN A 1 98 ? -7.586 0.460 -1.893 1.00 88.94 98 ASN A C 1
ATOM 794 O O . ASN A 1 98 ? -6.957 -0.567 -2.133 1.00 88.94 98 ASN A O 1
ATOM 798 N N . ASN A 1 99 ? -8.905 0.527 -1.936 1.00 85.50 99 ASN A N 1
ATOM 799 C CA . ASN A 1 99 ? -9.735 -0.461 -2.591 1.00 85.50 99 ASN A CA 1
ATOM 800 C C . ASN A 1 99 ? -10.926 0.253 -3.252 1.00 85.50 99 ASN A C 1
ATOM 802 O O . ASN A 1 99 ? -10.992 1.486 -3.319 1.00 85.50 99 ASN A O 1
ATOM 806 N N . ASN A 1 100 ? -11.916 -0.518 -3.692 1.00 81.56 100 ASN A N 1
ATOM 807 C CA . ASN A 1 100 ? -13.100 0.009 -4.370 1.00 81.56 100 ASN A CA 1
ATOM 808 C C . ASN A 1 100 ? -13.896 1.027 -3.536 1.00 81.56 100 ASN A C 1
ATOM 810 O O . ASN A 1 100 ? -14.481 1.958 -4.094 1.00 81.56 100 ASN A O 1
ATOM 814 N N . TYR A 1 101 ? -13.853 0.925 -2.208 1.00 86.50 101 TYR A N 1
ATOM 815 C CA . TYR A 1 101 ? -14.694 1.688 -1.287 1.00 86.50 101 TYR A CA 1
ATOM 816 C C . TYR A 1 101 ? -13.923 2.591 -0.326 1.00 86.50 101 TYR A C 1
ATOM 818 O O . TYR A 1 101 ? -14.503 3.539 0.186 1.00 86.50 101 TYR A O 1
ATOM 826 N N . VAL A 1 102 ? -12.641 2.352 -0.073 1.00 91.12 102 VAL A N 1
ATOM 827 C CA . VAL A 1 102 ? -11.880 3.021 0.986 1.00 91.12 102 VAL A CA 1
ATOM 828 C C . VAL A 1 102 ? -10.535 3.482 0.453 1.00 91.12 102 VAL A C 1
ATOM 830 O O . VAL A 1 102 ? -9.867 2.765 -0.287 1.00 91.12 102 VAL A O 1
ATOM 833 N N . THR A 1 103 ? -10.134 4.680 0.860 1.00 93.69 103 THR A N 1
ATOM 834 C CA . THR A 1 103 ? -8.771 5.188 0.720 1.00 93.69 103 THR A CA 1
ATOM 835 C C . THR A 1 103 ? -8.255 5.547 2.105 1.00 93.69 103 THR A C 1
ATOM 837 O O . THR A 1 103 ? -8.909 6.295 2.834 1.00 93.69 103 THR A O 1
ATOM 840 N N . ALA A 1 104 ? -7.090 5.015 2.459 1.00 95.25 104 ALA A N 1
ATOM 841 C CA . ALA A 1 104 ? -6.421 5.251 3.727 1.00 95.25 104 ALA A CA 1
ATOM 842 C C . ALA A 1 104 ? -5.019 5.822 3.475 1.00 95.25 104 ALA A C 1
ATOM 844 O O . ALA A 1 104 ? -4.247 5.264 2.694 1.00 95.25 104 ALA A O 1
ATOM 845 N N . VAL A 1 105 ? -4.697 6.942 4.123 1.00 95.38 105 VAL A N 1
ATOM 846 C CA . VAL A 1 105 ? -3.427 7.658 3.965 1.00 95.38 105 VAL A CA 1
ATOM 847 C C . VAL A 1 105 ? -2.823 7.924 5.335 1.00 95.38 105 VAL A C 1
ATOM 849 O O . VAL A 1 105 ? -3.381 8.683 6.127 1.00 95.38 105 VAL A O 1
ATOM 852 N N . LEU A 1 106 ? -1.684 7.293 5.609 1.00 95.31 106 LEU A N 1
ATOM 853 C CA . LEU A 1 106 ? -0.917 7.491 6.833 1.00 95.31 106 LEU A CA 1
ATOM 854 C C . LEU A 1 106 ? 0.071 8.637 6.645 1.00 95.31 106 LEU A C 1
ATOM 856 O O . LEU A 1 106 ? 0.896 8.608 5.728 1.00 95.31 106 LEU A O 1
ATOM 860 N N . THR A 1 107 ? 0.013 9.616 7.540 1.00 93.38 107 THR A N 1
ATOM 861 C CA . THR A 1 107 ? 0.935 10.752 7.584 1.00 93.38 107 THR A CA 1
ATOM 862 C C . THR A 1 107 ? 1.491 10.940 8.992 1.00 93.38 107 THR A C 1
ATOM 864 O O . THR A 1 107 ? 1.139 10.207 9.914 1.00 93.38 107 THR A O 1
ATOM 867 N N . GLU A 1 108 ? 2.339 11.948 9.188 1.00 89.81 108 GLU A N 1
ATOM 868 C CA . GLU A 1 108 ? 2.821 12.359 10.518 1.00 89.81 108 GLU A CA 1
ATOM 869 C C . GLU A 1 108 ? 1.711 12.751 11.502 1.00 89.81 108 GLU A C 1
ATOM 871 O O . GLU A 1 108 ? 1.936 12.742 12.706 1.00 89.81 108 GLU A O 1
ATOM 876 N N . ARG A 1 109 ? 0.510 13.069 11.004 1.00 89.81 109 ARG A N 1
ATOM 877 C CA . ARG A 1 109 ? -0.651 13.425 11.834 1.00 89.81 109 ARG A CA 1
ATOM 878 C C . ARG A 1 109 ? -1.554 12.240 12.157 1.00 89.81 109 ARG A C 1
ATOM 880 O O . ARG A 1 109 ? -2.567 12.416 12.825 1.00 89.81 109 ARG A O 1
ATOM 887 N N . GLY A 1 110 ? -1.220 11.059 11.648 1.00 93.75 110 GLY A N 1
ATOM 888 C CA . GLY A 1 110 ? -2.019 9.853 11.785 1.00 93.75 110 GLY A CA 1
ATOM 889 C C . GLY A 1 110 ? -2.635 9.386 10.470 1.00 93.75 110 GLY A C 1
ATOM 890 O O . GLY A 1 110 ? -2.250 9.791 9.370 1.00 93.75 110 GLY A O 1
ATOM 891 N N . LEU A 1 111 ? -3.583 8.467 10.595 1.00 96.69 111 LEU A N 1
ATOM 892 C CA . LEU A 1 111 ? -4.227 7.775 9.494 1.00 96.69 111 LEU A CA 1
ATOM 893 C C . LEU A 1 111 ? -5.539 8.461 9.118 1.00 96.69 111 LEU A C 1
ATOM 895 O O . LEU A 1 111 ? -6.531 8.378 9.843 1.00 96.69 111 LEU A O 1
ATOM 899 N N . PHE A 1 112 ? -5.557 9.088 7.946 1.00 96.19 112 PHE A N 1
ATOM 900 C CA . PHE A 1 112 ? -6.772 9.605 7.332 1.00 96.19 112 PHE A CA 1
ATOM 901 C C . PHE A 1 112 ? -7.458 8.488 6.551 1.00 96.19 112 PHE A C 1
ATOM 903 O O . PHE A 1 112 ? -6.874 7.935 5.621 1.00 96.19 112 PHE A O 1
ATOM 910 N N . VAL A 1 113 ? -8.710 8.185 6.884 1.00 95.44 113 VAL A N 1
ATOM 911 C CA . VAL A 1 113 ? -9.531 7.209 6.158 1.00 95.44 113 VAL A CA 1
ATOM 912 C C . VAL A 1 113 ? -10.728 7.920 5.549 1.00 95.44 113 VAL A C 1
ATOM 914 O O . VAL A 1 113 ? -11.442 8.655 6.235 1.00 95.44 113 VAL A O 1
ATOM 917 N N . GLN A 1 114 ? -10.956 7.674 4.263 1.00 94.44 114 GLN A N 1
ATOM 918 C CA . GLN A 1 114 ? -12.113 8.151 3.521 1.00 94.44 114 GLN A CA 1
ATOM 919 C C . GLN A 1 114 ? -12.811 6.975 2.852 1.00 94.44 114 GLN A C 1
ATOM 921 O O . GLN A 1 114 ? -12.223 6.278 2.025 1.00 94.44 114 GLN A O 1
ATOM 926 N N . ARG A 1 115 ? -14.096 6.807 3.148 1.00 91.31 115 ARG A N 1
ATOM 927 C CA . ARG A 1 115 ? -14.976 5.874 2.453 1.00 91.31 115 ARG A CA 1
ATOM 928 C C . ARG A 1 115 ? -15.734 6.555 1.317 1.00 91.31 115 ARG A C 1
ATOM 930 O O . ARG A 1 115 ? -16.103 7.729 1.392 1.00 91.31 115 ARG A O 1
ATOM 937 N N . SER A 1 116 ? -16.027 5.776 0.289 1.00 84.50 116 SER A N 1
ATOM 938 C CA . SER A 1 116 ? -17.064 6.025 -0.700 1.00 84.50 116 SER A CA 1
ATOM 939 C C . SER A 1 116 ? -18.352 5.419 -0.172 1.00 84.50 116 SER A C 1
ATOM 941 O O . SER A 1 116 ? -18.535 4.212 -0.259 1.00 84.50 116 SER A O 1
ATOM 943 N N . VAL A 1 117 ? -19.234 6.237 0.400 1.00 70.19 117 VAL A N 1
ATOM 944 C CA . VAL A 1 117 ? -20.562 5.765 0.808 1.00 70.19 117 VAL A CA 1
ATOM 945 C C . VAL A 1 117 ? -21.630 6.516 0.026 1.00 70.19 117 VAL A C 1
ATOM 947 O O . VAL A 1 117 ? -21.559 7.736 -0.125 1.00 70.19 117 VAL A O 1
ATOM 950 N N . GLU A 1 118 ? -22.620 5.771 -0.456 1.00 63.81 118 GLU A N 1
ATOM 951 C CA . GLU A 1 118 ? -23.852 6.290 -1.060 1.00 63.81 118 GLU A CA 1
ATOM 952 C C . GLU A 1 118 ? -24.888 6.682 0.011 1.00 63.81 118 GLU A C 1
ATOM 954 O O . GLU A 1 118 ? -25.701 7.583 -0.195 1.00 63.81 118 GLU A O 1
ATOM 959 N N . ASN A 1 119 ? -24.831 6.046 1.188 1.00 71.81 119 ASN A N 1
ATOM 960 C CA . ASN A 1 119 ? -25.759 6.273 2.291 1.00 71.81 119 ASN A CA 1
ATOM 961 C C . ASN A 1 119 ? -25.275 7.400 3.221 1.00 71.81 119 ASN A C 1
ATOM 963 O O . ASN A 1 119 ? -24.267 7.266 3.914 1.00 71.81 119 ASN A O 1
ATOM 967 N N . LYS A 1 120 ? -26.050 8.489 3.287 1.00 76.25 120 LYS A N 1
ATOM 968 C CA . LYS A 1 120 ? -25.750 9.692 4.088 1.00 76.25 120 LYS A CA 1
ATOM 969 C C . LYS A 1 120 ? -25.675 9.453 5.602 1.00 76.25 120 LYS A C 1
ATOM 971 O O . LYS A 1 120 ? -25.166 10.309 6.312 1.00 76.25 120 LYS A O 1
ATOM 976 N N . SER A 1 121 ? -26.200 8.333 6.100 1.00 83.62 121 SER A N 1
ATOM 977 C CA . SER A 1 121 ? -26.223 8.020 7.536 1.00 83.62 121 SER A CA 1
ATOM 978 C C . SER A 1 121 ? -24.944 7.359 8.060 1.00 83.62 121 SER A C 1
ATOM 980 O O . SER A 1 121 ? -24.823 7.169 9.268 1.00 83.62 121 SER A O 1
ATOM 982 N N . PHE A 1 122 ? -24.017 6.980 7.179 1.00 89.19 122 PHE A N 1
ATOM 983 C CA . PHE A 1 122 ? -22.774 6.314 7.558 1.00 89.19 122 PHE A CA 1
ATOM 984 C C . PHE A 1 122 ? -21.681 7.350 7.777 1.00 89.19 122 PHE A C 1
ATOM 986 O O . PHE A 1 122 ? -21.560 8.316 7.019 1.00 89.19 122 PHE A O 1
ATOM 993 N N . VAL A 1 123 ? -20.823 7.097 8.760 1.00 88.56 123 VAL A N 1
ATOM 994 C CA . VAL A 1 123 ? -19.572 7.832 8.895 1.00 88.56 123 VAL A CA 1
ATOM 995 C C . VAL A 1 123 ? -18.727 7.535 7.657 1.00 88.56 123 VAL A C 1
ATOM 997 O O . VAL A 1 123 ? -18.484 6.378 7.299 1.00 88.56 123 VAL A O 1
ATOM 1000 N N . THR A 1 124 ? -18.311 8.594 6.961 1.00 90.69 124 THR A N 1
ATOM 1001 C CA . THR A 1 124 ? -17.521 8.475 5.723 1.00 90.69 124 THR A CA 1
ATOM 1002 C C . THR A 1 124 ? -16.048 8.807 5.924 1.00 90.69 124 THR A C 1
ATOM 1004 O O . THR A 1 124 ? -15.234 8.530 5.046 1.00 90.69 124 THR A O 1
ATOM 1007 N N . GLU A 1 125 ? -15.700 9.358 7.085 1.00 92.38 125 GLU A N 1
ATOM 1008 C CA . GLU A 1 125 ? -14.391 9.923 7.387 1.00 92.38 125 GLU A CA 1
ATOM 1009 C C . GLU A 1 125 ? -13.933 9.523 8.785 1.00 92.38 125 GLU A C 1
ATOM 1011 O O . GLU A 1 125 ? -14.712 9.549 9.733 1.00 92.38 125 GLU A O 1
ATOM 1016 N N . LEU A 1 126 ? -12.654 9.178 8.916 1.00 93.81 126 LEU A N 1
ATOM 1017 C CA . LEU A 1 126 ? -12.032 8.850 10.198 1.00 93.81 126 LEU A CA 1
ATOM 1018 C C . LEU A 1 126 ? -10.603 9.406 10.225 1.00 93.81 126 LEU A C 1
ATOM 1020 O O . LEU A 1 126 ? -9.941 9.455 9.187 1.00 93.81 126 LEU A O 1
ATOM 1024 N N . LEU A 1 127 ? -10.160 9.917 11.373 1.00 95.38 127 LEU A N 1
ATOM 1025 C CA . LEU A 1 127 ? -8.751 10.224 11.640 1.00 95.38 127 LEU A CA 1
ATOM 1026 C C . LEU A 1 127 ? -8.357 9.446 12.888 1.00 95.38 127 LEU A C 1
ATOM 1028 O O . LEU A 1 127 ? -9.040 9.542 13.904 1.00 95.38 127 LEU A O 1
ATOM 1032 N N . LEU A 1 128 ? -7.294 8.659 12.779 1.00 95.81 128 LEU A N 1
ATOM 1033 C CA . LEU A 1 128 ? -6.804 7.806 13.854 1.00 95.81 128 LEU A CA 1
ATOM 1034 C C . LEU A 1 128 ? -5.335 8.109 14.125 1.00 95.81 128 LEU A C 1
ATOM 1036 O O . LEU A 1 128 ? -4.553 8.278 13.192 1.00 95.81 128 LEU A O 1
ATOM 1040 N N . GLU A 1 129 ? -4.944 8.097 15.392 1.00 95.56 129 GLU A N 1
ATOM 1041 C CA . GLU A 1 129 ? -3.534 8.017 15.773 1.00 95.56 129 GLU A CA 1
ATOM 1042 C C . GLU A 1 129 ? -3.058 6.578 15.573 1.00 95.56 129 GLU A C 1
ATOM 1044 O O . GLU A 1 129 ? -3.578 5.655 16.204 1.00 95.56 129 GLU A O 1
ATOM 1049 N N . VAL A 1 130 ? -2.122 6.391 14.645 1.00 95.81 130 VAL A N 1
ATOM 1050 C CA . VAL A 1 130 ? -1.709 5.080 14.143 1.00 95.81 130 VAL A CA 1
ATOM 1051 C C . VAL A 1 130 ? -0.224 5.105 13.828 1.00 95.81 130 VAL A C 1
ATOM 1053 O O . VAL A 1 130 ? 0.232 6.032 13.161 1.00 95.81 130 VAL A O 1
ATOM 1056 N N . ASP A 1 131 ? 0.492 4.054 14.219 1.00 94.69 131 ASP A N 1
ATOM 1057 C CA . ASP A 1 131 ? 1.886 3.863 13.812 1.00 94.69 131 ASP A CA 1
ATOM 1058 C C . ASP A 1 131 ? 1.961 3.108 12.481 1.00 94.69 131 ASP A C 1
ATOM 1060 O O . ASP A 1 131 ? 2.673 3.507 11.559 1.00 94.69 131 ASP A O 1
ATOM 1064 N N . GLN A 1 132 ? 1.201 2.013 12.355 1.00 94.75 132 GLN A N 1
ATOM 1065 C CA . GLN A 1 132 ? 1.134 1.190 11.149 1.00 94.75 132 GLN A CA 1
ATOM 1066 C C . GLN A 1 132 ? -0.281 0.669 10.909 1.00 94.75 132 GLN A C 1
ATOM 1068 O O . GLN A 1 132 ? -1.071 0.479 11.833 1.00 94.75 132 GLN A O 1
ATOM 1073 N N . PHE A 1 133 ? -0.604 0.407 9.641 1.00 96.38 133 PHE A N 1
ATOM 1074 C CA . PHE A 1 133 ? -1.906 -0.133 9.265 1.00 96.38 133 PHE A CA 1
ATOM 1075 C C . PHE A 1 133 ? -1.836 -1.103 8.089 1.00 96.38 133 PHE A C 1
ATOM 1077 O O . PHE A 1 133 ? -0.917 -1.061 7.262 1.00 96.38 133 PHE A O 1
ATOM 1084 N N . ILE A 1 134 ? -2.869 -1.932 7.981 1.00 93.56 134 ILE A N 1
ATOM 1085 C CA . ILE A 1 134 ? -3.186 -2.745 6.813 1.00 93.56 134 ILE A CA 1
ATOM 1086 C C . ILE A 1 134 ? -4.672 -2.590 6.512 1.00 93.56 134 ILE A C 1
ATOM 1088 O O . ILE A 1 134 ? -5.517 -2.781 7.385 1.00 93.56 134 ILE A O 1
ATOM 1092 N N . LEU A 1 135 ? -4.978 -2.282 5.255 1.00 92.38 135 LEU A N 1
ATOM 1093 C CA . LEU A 1 135 ? -6.328 -2.319 4.716 1.00 92.38 135 LEU A CA 1
ATOM 1094 C C . LEU A 1 135 ? -6.503 -3.612 3.906 1.00 92.38 135 LEU A C 1
ATOM 1096 O O . LEU A 1 135 ? -5.786 -3.843 2.930 1.00 92.38 135 LEU A O 1
ATOM 1100 N N . LEU A 1 136 ? -7.433 -4.463 4.337 1.00 86.81 136 LEU A N 1
ATOM 1101 C CA . LEU A 1 136 ? -7.746 -5.753 3.720 1.00 86.81 136 LEU A CA 1
ATOM 1102 C C . LEU A 1 136 ? -9.223 -5.798 3.387 1.00 86.81 136 LEU A C 1
ATOM 1104 O O . LEU A 1 136 ? -10.046 -5.899 4.292 1.00 86.81 136 LEU A O 1
ATOM 1108 N N . GLU A 1 137 ? -9.560 -5.732 2.100 1.00 83.81 137 GLU A N 1
ATOM 1109 C CA . GLU A 1 137 ? -10.955 -5.629 1.667 1.00 83.81 137 GLU A CA 1
ATOM 1110 C C . GLU A 1 137 ? -11.668 -4.528 2.471 1.00 83.81 137 GLU A C 1
ATOM 1112 O O . GLU A 1 137 ? -11.300 -3.364 2.364 1.00 83.81 137 GLU A O 1
ATOM 1117 N N . ASN A 1 138 ? -12.610 -4.883 3.343 1.00 88.31 138 ASN A N 1
ATOM 1118 C CA . ASN A 1 138 ? -13.340 -3.932 4.174 1.00 88.31 138 ASN A CA 1
ATOM 1119 C C . ASN A 1 138 ? -12.887 -3.918 5.638 1.00 88.31 138 ASN A C 1
ATOM 1121 O O . ASN A 1 138 ? -13.608 -3.411 6.481 1.00 88.31 138 ASN A O 1
ATOM 1125 N N . ILE A 1 139 ? -11.730 -4.466 5.987 1.00 92.31 139 ILE A N 1
ATOM 1126 C CA . ILE A 1 139 ? -11.228 -4.470 7.361 1.00 92.31 139 ILE A CA 1
ATOM 1127 C C . ILE A 1 139 ? -9.933 -3.669 7.436 1.00 92.31 139 ILE A C 1
ATOM 1129 O O . ILE A 1 139 ? -8.979 -3.912 6.697 1.00 92.31 139 ILE A O 1
ATOM 1133 N N . LEU A 1 140 ? -9.897 -2.720 8.366 1.00 95.56 140 LEU A N 1
ATOM 1134 C CA . LEU A 1 140 ? -8.704 -1.969 8.719 1.00 95.56 140 LEU A CA 1
ATOM 1135 C C . LEU A 1 140 ? -8.119 -2.539 10.010 1.00 95.56 140 LEU A C 1
ATOM 1137 O O . LEU A 1 140 ? -8.743 -2.451 11.068 1.00 95.56 140 LEU A O 1
ATOM 1141 N N . TYR A 1 141 ? -6.913 -3.087 9.925 1.00 96.19 141 TYR A N 1
ATOM 1142 C CA . TYR A 1 141 ? -6.097 -3.415 11.090 1.00 96.19 141 TYR A CA 1
ATOM 1143 C C . TYR A 1 141 ? -5.057 -2.327 11.284 1.00 96.19 141 TYR A C 1
ATOM 1145 O O . TYR A 1 141 ? -4.437 -1.887 10.314 1.00 96.19 141 TYR A O 1
ATOM 1153 N N . TYR A 1 142 ? -4.850 -1.898 12.519 1.00 97.25 142 TYR A N 1
ATOM 1154 C CA . TYR A 1 142 ? -3.827 -0.909 12.825 1.00 97.25 142 TYR A CA 1
ATOM 1155 C C . TYR A 1 142 ? -3.326 -1.057 14.255 1.00 97.25 142 TYR A C 1
ATOM 1157 O O . TYR A 1 142 ? -4.008 -1.648 15.094 1.00 97.25 142 TYR A O 1
ATOM 1165 N N . ASN A 1 143 ? -2.149 -0.507 14.535 1.00 96.56 143 ASN A N 1
ATOM 1166 C CA . ASN A 1 143 ? -1.648 -0.389 15.897 1.00 96.56 143 ASN A CA 1
ATOM 1167 C C . ASN A 1 143 ? -1.462 1.076 16.304 1.00 96.56 143 ASN A C 1
ATOM 1169 O O . ASN A 1 143 ? -1.162 1.940 15.476 1.00 96.56 143 ASN A O 1
ATOM 1173 N N . LYS A 1 144 ? -1.635 1.326 17.599 1.00 96.31 144 LYS A N 1
ATOM 1174 C CA . LYS A 1 144 ? -1.249 2.563 18.271 1.00 96.31 144 LYS A CA 1
ATOM 1175 C C . LYS A 1 144 ? -0.395 2.171 19.464 1.00 96.31 144 LYS A C 1
ATOM 1177 O O . LYS A 1 144 ? -0.898 1.576 20.415 1.00 96.31 144 LYS A O 1
ATOM 1182 N N . GLN A 1 145 ? 0.891 2.482 19.402 1.00 94.50 145 GLN A N 1
ATOM 1183 C CA . GLN A 1 145 ? 1.902 1.976 20.317 1.00 94.50 145 GLN A CA 1
ATOM 1184 C C . GLN A 1 145 ? 1.831 0.442 20.368 1.00 94.50 145 GLN A C 1
ATOM 1186 O O . GLN A 1 145 ? 2.091 -0.237 19.372 1.00 94.50 145 GLN A O 1
ATOM 1191 N N . LYS A 1 146 ? 1.435 -0.102 21.520 1.00 95.25 146 LYS A N 1
ATOM 1192 C CA . LYS A 1 146 ? 1.325 -1.538 21.773 1.00 95.25 146 LYS A CA 1
ATOM 1193 C C . LYS A 1 146 ? -0.081 -2.093 21.551 1.00 95.25 146 LYS A C 1
ATOM 1195 O O . LYS A 1 146 ? -0.255 -3.309 21.523 1.00 95.25 146 LYS A O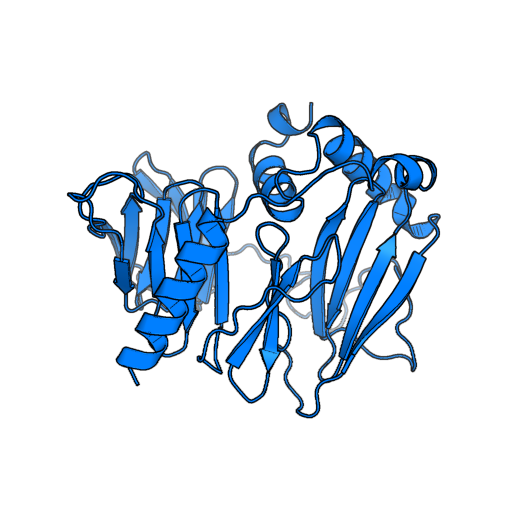 1
ATOM 1200 N N . ASP A 1 147 ? -1.077 -1.232 21.388 1.00 96.50 147 ASP A N 1
ATOM 1201 C CA . ASP A 1 147 ? -2.466 -1.645 21.227 1.00 96.50 147 ASP A CA 1
ATOM 1202 C C . ASP A 1 147 ? -2.786 -1.933 19.766 1.00 96.50 147 ASP A C 1
ATOM 1204 O O . ASP A 1 147 ? -2.460 -1.148 18.872 1.00 96.50 147 ASP A O 1
ATOM 1208 N N . VAL A 1 148 ? -3.477 -3.046 19.528 1.00 95.88 148 VAL A N 1
ATOM 1209 C CA . VAL A 1 148 ? -3.853 -3.512 18.194 1.00 95.88 148 VAL A CA 1
ATOM 1210 C C . VAL A 1 148 ? -5.357 -3.418 18.037 1.00 95.88 148 VAL A C 1
ATOM 1212 O O . VAL A 1 148 ? -6.116 -4.009 18.805 1.00 95.88 148 VAL A O 1
ATOM 1215 N N . TYR A 1 149 ? -5.798 -2.717 17.003 1.00 96.56 149 TYR A N 1
ATOM 1216 C CA . TYR A 1 149 ? -7.202 -2.452 16.735 1.00 96.56 149 TYR A CA 1
ATOM 1217 C C . TYR A 1 149 ? -7.641 -3.072 15.409 1.00 96.56 149 TYR A C 1
ATOM 1219 O O . TYR A 1 149 ? -6.876 -3.189 14.448 1.00 96.56 149 TYR A O 1
ATOM 1227 N N . LYS A 1 150 ? -8.924 -3.428 15.357 1.00 95.31 150 LYS A N 1
ATOM 1228 C CA . LYS A 1 150 ? -9.656 -3.792 14.145 1.00 95.31 150 LYS A CA 1
ATOM 1229 C C . LYS A 1 150 ? -10.806 -2.821 13.959 1.00 95.31 150 LYS A C 1
ATOM 1231 O O . LYS A 1 150 ? -11.554 -2.564 14.896 1.00 95.31 150 LYS A O 1
ATOM 1236 N N . CYS A 1 151 ? -10.990 -2.332 12.744 1.00 95.44 151 CYS A N 1
ATOM 1237 C CA . CYS A 1 151 ? -12.128 -1.510 12.382 1.00 95.44 151 CYS A CA 1
ATOM 1238 C C . CYS A 1 151 ? -12.794 -2.062 11.118 1.00 95.44 151 CYS A C 1
ATOM 1240 O O . CYS A 1 151 ? -12.136 -2.294 10.103 1.00 95.44 151 CYS A O 1
ATOM 1242 N N . ASP A 1 152 ? -14.104 -2.291 11.192 1.00 93.75 152 ASP A N 1
ATOM 1243 C CA . ASP A 1 152 ? -14.902 -2.750 10.058 1.00 93.75 152 ASP A CA 1
ATOM 1244 C C . ASP A 1 152 ? -15.317 -1.550 9.193 1.00 93.75 152 ASP A C 1
ATOM 1246 O O . ASP A 1 152 ? -16.071 -0.674 9.630 1.00 93.75 152 ASP A O 1
ATOM 1250 N N . MET A 1 153 ? -14.824 -1.522 7.953 1.00 92.06 153 MET A N 1
ATOM 1251 C CA . MET A 1 153 ? -15.106 -0.536 6.910 1.00 92.06 153 MET A CA 1
ATOM 1252 C C . MET A 1 153 ? -16.498 -0.696 6.258 1.00 92.06 153 MET A C 1
ATOM 1254 O O . MET A 1 153 ? -16.855 0.121 5.415 1.00 92.06 153 MET A O 1
ATOM 1258 N N . ASN A 1 154 ? -17.320 -1.652 6.691 1.00 89.56 154 ASN A N 1
ATOM 1259 C CA . ASN A 1 154 ? -18.745 -1.724 6.350 1.00 89.56 154 ASN A CA 1
ATOM 1260 C C . ASN A 1 154 ? -19.665 -1.289 7.498 1.00 89.56 154 ASN A C 1
ATOM 1262 O O . ASN A 1 154 ? -20.838 -1.002 7.268 1.00 89.56 154 ASN A O 1
ATOM 1266 N N . SER A 1 155 ? -19.153 -1.196 8.729 1.00 91.56 155 SER A N 1
ATOM 1267 C CA . SER A 1 155 ? -19.946 -0.737 9.875 1.00 91.56 155 SER A CA 1
ATOM 1268 C C . SER A 1 155 ? -20.382 0.723 9.710 1.00 91.56 155 SER A C 1
ATOM 1270 O O . SER A 1 155 ? -19.658 1.521 9.110 1.00 91.56 155 SER A O 1
ATOM 1272 N N . LYS A 1 156 ? -21.538 1.105 10.261 1.00 90.81 156 LYS A N 1
ATOM 1273 C CA . LYS A 1 156 ? -22.065 2.475 10.147 1.00 90.81 156 LYS A CA 1
ATOM 1274 C C . LYS A 1 156 ? -21.113 3.528 10.728 1.00 90.81 156 LYS A C 1
ATOM 1276 O O . LYS A 1 156 ? -20.920 4.570 10.107 1.00 90.81 156 LYS A O 1
ATOM 1281 N N . ASP A 1 157 ? -20.487 3.220 11.863 1.00 91.12 157 ASP A N 1
ATOM 1282 C CA . ASP A 1 157 ? -19.767 4.209 12.675 1.00 91.12 157 ASP A CA 1
ATOM 1283 C C . ASP A 1 157 ? -18.234 4.120 12.567 1.00 91.12 157 ASP A C 1
ATOM 1285 O O . ASP A 1 157 ? -17.533 4.967 13.109 1.00 91.12 157 ASP A O 1
ATOM 1289 N N . MET A 1 158 ? -17.688 3.111 11.874 1.00 92.88 158 MET A N 1
ATOM 1290 C CA . MET A 1 158 ? -16.239 2.834 11.829 1.00 92.88 158 MET A CA 1
ATOM 1291 C C . MET A 1 158 ? -15.582 2.761 13.217 1.00 92.88 158 MET A C 1
ATOM 1293 O O . MET A 1 158 ? -14.434 3.181 13.386 1.00 92.88 158 MET A O 1
ATOM 1297 N N . MET A 1 159 ? -16.296 2.259 14.228 1.00 94.00 159 MET A N 1
ATOM 1298 C CA . MET A 1 159 ? -15.745 2.206 15.578 1.00 94.00 159 MET A CA 1
ATOM 1299 C C . MET A 1 159 ? -14.576 1.215 15.653 1.00 94.00 159 MET A C 1
ATOM 1301 O O . MET A 1 159 ? -14.757 0.032 15.342 1.00 94.00 159 MET A O 1
ATOM 1305 N N . PRO A 1 160 ? -13.388 1.659 16.101 1.00 96.00 160 PRO A N 1
ATOM 1306 C CA . PRO A 1 160 ? -12.291 0.750 16.363 1.00 96.00 160 PRO A CA 1
ATOM 1307 C C . PRO A 1 160 ? -12.605 -0.175 17.534 1.00 96.00 160 PRO A C 1
ATOM 1309 O O . PRO A 1 160 ? -13.080 0.251 18.586 1.00 96.00 160 PRO A O 1
ATOM 1312 N N . LYS A 1 161 ? -12.278 -1.450 17.363 1.00 95.69 161 LYS A N 1
ATOM 1313 C CA . LYS A 1 161 ? -12.338 -2.471 18.399 1.00 95.69 161 LYS A CA 1
ATOM 1314 C C . LYS A 1 161 ? -10.920 -2.873 18.775 1.00 95.69 161 LYS A C 1
ATOM 1316 O O . LYS A 1 161 ? -10.192 -3.388 17.926 1.00 95.69 161 LYS A O 1
ATOM 1321 N N . LEU A 1 162 ? -10.549 -2.670 20.038 1.00 95.50 162 LEU A N 1
ATOM 1322 C CA . LEU A 1 162 ? -9.308 -3.215 20.584 1.00 95.50 162 LEU A CA 1
ATOM 1323 C C . LEU A 1 162 ? -9.356 -4.744 20.477 1.00 95.50 162 LEU A C 1
ATOM 1325 O O . LEU A 1 162 ? -10.306 -5.380 20.940 1.00 95.50 162 LEU A O 1
ATOM 1329 N N . LEU A 1 163 ? -8.357 -5.325 19.820 1.00 93.75 163 LEU A N 1
ATOM 1330 C CA . LEU A 1 163 ? -8.190 -6.769 19.724 1.00 93.75 163 LEU A CA 1
ATOM 1331 C C . LEU A 1 163 ? -7.390 -7.291 20.913 1.00 93.75 163 LEU A C 1
ATOM 1333 O O . LEU A 1 163 ? -7.831 -8.225 21.577 1.00 93.75 163 LEU A O 1
ATOM 1337 N N . PHE A 1 164 ? -6.221 -6.698 21.149 1.00 93.00 164 PHE A N 1
ATOM 1338 C CA . PHE A 1 164 ? -5.323 -7.014 22.256 1.00 93.00 164 PHE A CA 1
ATOM 1339 C C . PHE A 1 164 ? -4.235 -5.943 22.384 1.00 93.00 164 PHE A C 1
ATOM 1341 O O . PHE A 1 164 ? -4.009 -5.155 21.463 1.00 93.00 164 PHE A O 1
ATOM 1348 N N . THR A 1 165 ? -3.538 -5.970 23.515 1.00 94.56 165 THR A N 1
ATOM 1349 C CA . THR A 1 165 ? -2.350 -5.159 23.788 1.00 94.56 165 THR A CA 1
ATOM 1350 C C . THR A 1 165 ? -1.125 -6.067 23.756 1.00 94.56 165 THR A C 1
ATOM 1352 O O . THR A 1 165 ? -1.109 -7.118 24.398 1.00 94.56 165 THR A O 1
ATOM 1355 N N . CYS A 1 166 ? -0.115 -5.699 22.972 1.00 92.62 166 CYS A N 1
ATOM 1356 C CA . CYS A 1 166 ? 1.168 -6.391 22.922 1.00 92.62 166 CYS A CA 1
ATOM 1357 C C . CYS A 1 166 ? 2.039 -5.992 24.124 1.00 92.62 166 CYS A C 1
ATOM 1359 O O . CYS A 1 166 ? 1.982 -4.869 24.615 1.00 92.62 166 CYS A O 1
ATOM 1361 N N . GLU A 1 167 ? 2.883 -6.901 24.601 1.00 91.19 167 GLU A N 1
ATOM 1362 C CA . GLU A 1 167 ? 3.835 -6.604 25.681 1.00 91.19 167 GLU A CA 1
ATOM 1363 C C . GLU A 1 167 ? 5.014 -5.747 25.177 1.00 91.19 167 GLU A C 1
ATOM 1365 O O . GLU A 1 167 ? 5.584 -4.938 25.919 1.00 91.19 167 GLU A O 1
ATOM 1370 N N . TYR A 1 168 ? 5.335 -5.871 23.889 1.00 91.56 168 TYR A N 1
ATOM 1371 C CA . TYR A 1 168 ? 6.504 -5.282 23.235 1.00 91.56 168 TYR A CA 1
ATOM 1372 C C . TYR A 1 168 ? 6.110 -4.190 22.242 1.00 91.56 168 TYR A C 1
ATOM 1374 O O . TYR A 1 168 ? 4.938 -4.049 21.887 1.00 91.56 168 TYR A O 1
ATOM 1382 N N . ASN A 1 169 ? 7.086 -3.397 21.798 1.00 91.06 169 ASN A N 1
ATOM 1383 C CA . ASN A 1 169 ? 6.812 -2.396 20.775 1.00 91.06 169 ASN A CA 1
ATOM 1384 C C . ASN A 1 169 ? 6.629 -3.088 19.426 1.00 91.06 169 ASN A C 1
ATOM 1386 O O . ASN A 1 169 ? 7.374 -4.003 19.074 1.00 91.06 169 ASN A O 1
ATOM 1390 N N . ILE A 1 170 ? 5.636 -2.634 18.668 1.00 93.81 170 ILE A N 1
ATOM 1391 C CA . ILE A 1 170 ? 5.329 -3.168 17.345 1.00 93.81 170 ILE A CA 1
ATOM 1392 C C . ILE A 1 170 ? 6.155 -2.391 16.317 1.00 93.81 170 ILE A C 1
ATOM 1394 O O . ILE A 1 170 ? 6.046 -1.172 16.206 1.00 93.81 170 ILE A O 1
ATOM 1398 N N . CYS A 1 171 ? 6.989 -3.102 15.565 1.00 91.69 171 CYS A N 1
ATOM 1399 C CA . CYS A 1 171 ? 7.839 -2.550 14.510 1.00 91.69 171 CYS A CA 1
ATOM 1400 C C . CYS A 1 171 ? 7.311 -2.845 13.105 1.00 91.69 171 CYS A C 1
ATOM 1402 O O . CYS A 1 171 ? 7.718 -2.189 12.144 1.00 91.69 171 CYS A O 1
ATOM 1404 N N . GLY A 1 172 ? 6.434 -3.838 12.962 1.00 91.50 172 GLY A N 1
ATOM 1405 C CA . GLY A 1 172 ? 5.874 -4.236 11.679 1.00 91.50 172 GLY A CA 1
ATOM 1406 C C . GLY A 1 172 ? 4.477 -4.818 11.818 1.00 91.50 172 GLY A C 1
ATOM 1407 O O . GLY A 1 172 ? 4.190 -5.541 12.770 1.00 91.50 172 GLY A O 1
ATOM 1408 N N . LEU A 1 173 ? 3.641 -4.564 10.815 1.00 93.06 173 LEU A N 1
ATOM 1409 C CA . LEU A 1 173 ? 2.319 -5.156 10.668 1.00 93.06 173 LEU A CA 1
ATOM 1410 C C . LEU A 1 173 ? 2.201 -5.709 9.244 1.00 93.06 173 LEU A C 1
ATOM 1412 O O . LEU A 1 173 ? 2.260 -4.949 8.275 1.00 93.06 173 LEU A O 1
ATOM 1416 N N . GLN A 1 174 ? 2.011 -7.021 9.122 1.00 90.44 174 GLN A N 1
ATOM 1417 C CA . GLN A 1 174 ? 1.776 -7.717 7.855 1.00 90.44 174 GLN A CA 1
ATOM 1418 C C . GLN A 1 174 ? 0.538 -8.608 7.979 1.00 90.44 174 GLN A C 1
ATOM 1420 O O . GLN A 1 174 ? 0.174 -9.037 9.065 1.00 90.44 174 GLN A O 1
ATOM 1425 N N . TYR A 1 175 ? -0.131 -8.898 6.874 1.00 87.25 175 TYR A N 1
ATOM 1426 C CA . TYR A 1 175 ? -1.189 -9.901 6.833 1.00 87.25 175 TYR A CA 1
ATOM 1427 C C . TYR A 1 175 ? -0.739 -10.990 5.889 1.00 87.25 175 TYR A C 1
ATOM 1429 O O . TYR A 1 175 ? -0.343 -10.616 4.801 1.00 87.25 175 TYR A O 1
ATOM 1437 N N . SER A 1 176 ? -0.789 -12.262 6.277 1.00 83.44 176 SER A N 1
ATOM 1438 C CA . SER A 1 176 ? -0.553 -13.419 5.404 1.00 83.44 176 SER A CA 1
ATOM 1439 C C . SER A 1 176 ? -1.283 -14.650 5.915 1.00 83.44 176 SER A C 1
ATOM 1441 O O . SER A 1 176 ? -1.513 -14.766 7.109 1.00 83.44 176 SER A O 1
ATOM 1443 N N . ASP A 1 177 ? -1.669 -15.562 5.022 1.00 79.88 177 ASP A N 1
ATOM 1444 C CA . ASP A 1 177 ? -2.296 -16.848 5.379 1.00 79.88 177 ASP A CA 1
ATOM 1445 C C . ASP A 1 177 ? -3.502 -16.727 6.329 1.00 79.88 177 ASP A C 1
ATOM 1447 O O . ASP A 1 177 ? -3.662 -17.482 7.293 1.00 79.88 177 ASP A O 1
ATOM 1451 N N . ASP A 1 178 ? -4.358 -15.740 6.048 1.00 83.19 178 ASP A N 1
ATOM 1452 C CA . ASP A 1 178 ? -5.525 -15.385 6.859 1.00 83.19 178 ASP A CA 1
ATOM 1453 C C . ASP A 1 178 ? -5.172 -14.976 8.317 1.00 83.19 178 ASP A C 1
ATOM 1455 O O . ASP A 1 178 ? -6.010 -15.042 9.220 1.00 83.19 178 ASP A O 1
ATOM 1459 N N . LEU A 1 179 ? -3.931 -14.530 8.553 1.00 88.38 179 LEU A N 1
ATOM 1460 C CA . LEU A 1 179 ? -3.401 -14.066 9.836 1.00 88.38 179 LEU A CA 1
ATOM 1461 C C . LEU A 1 179 ? -2.866 -12.639 9.735 1.00 88.38 179 LEU A C 1
ATOM 1463 O O . LEU A 1 179 ? -2.179 -12.276 8.785 1.00 88.38 179 LEU A O 1
ATOM 1467 N N . VAL A 1 180 ? -3.118 -11.834 10.765 1.00 91.25 180 VAL A N 1
ATOM 1468 C CA . VAL A 1 180 ? -2.407 -10.568 10.970 1.00 91.25 180 VAL A CA 1
ATOM 1469 C C . VAL A 1 180 ? -1.170 -10.855 11.810 1.00 91.25 180 VAL A C 1
ATOM 1471 O O . VAL A 1 180 ? -1.290 -11.244 12.969 1.00 91.25 180 VAL A O 1
ATOM 1474 N N . HIS A 1 181 ? 0.005 -10.675 11.223 1.00 92.88 181 HIS A N 1
ATOM 1475 C CA . HIS A 1 181 ? 1.301 -10.810 11.869 1.00 92.88 181 HIS A CA 1
ATOM 1476 C C . HIS A 1 181 ? 1.812 -9.452 12.342 1.00 92.88 181 HIS A C 1
ATOM 1478 O O . HIS A 1 181 ? 1.862 -8.488 11.578 1.00 92.88 181 HIS A O 1
ATOM 1484 N N . LEU A 1 182 ? 2.238 -9.400 13.595 1.00 93.62 182 LEU A N 1
ATOM 1485 C CA . LEU A 1 182 ? 2.895 -8.258 14.201 1.00 93.62 182 LEU A CA 1
ATOM 1486 C C . LEU A 1 182 ? 4.319 -8.647 14.532 1.00 93.62 182 LEU A C 1
ATOM 1488 O O . LEU A 1 182 ? 4.535 -9.637 15.227 1.00 93.62 182 LEU A O 1
ATOM 1492 N N . PHE A 1 183 ? 5.261 -7.857 14.045 1.00 92.69 183 PHE A N 1
ATOM 1493 C CA . PHE A 1 183 ? 6.680 -8.014 14.314 1.00 92.69 183 PHE A CA 1
ATOM 1494 C C . PHE A 1 183 ? 7.068 -7.047 15.418 1.00 92.69 183 PHE A C 1
ATOM 1496 O O . PHE A 1 183 ? 6.757 -5.857 15.327 1.00 92.69 183 PHE A O 1
ATOM 1503 N N . THR A 1 184 ? 7.736 -7.549 16.448 1.00 91.38 184 THR A N 1
ATOM 1504 C CA . THR A 1 184 ? 8.153 -6.746 17.598 1.00 91.38 184 THR A CA 1
ATOM 1505 C C . THR A 1 184 ? 9.642 -6.423 17.571 1.00 91.38 184 THR A C 1
ATOM 1507 O O . THR A 1 184 ? 10.430 -7.072 16.879 1.00 91.38 184 THR A O 1
ATOM 1510 N N . ASP A 1 185 ? 10.039 -5.429 18.362 1.00 86.12 185 ASP A N 1
ATOM 1511 C CA . ASP A 1 185 ? 11.442 -5.050 18.570 1.00 86.12 185 ASP A CA 1
ATOM 1512 C C . ASP A 1 185 ? 12.284 -6.150 19.238 1.00 86.12 185 ASP A C 1
ATOM 1514 O O . ASP A 1 185 ? 13.490 -6.230 19.007 1.00 86.12 185 ASP A O 1
ATOM 1518 N N . CYS A 1 186 ? 11.659 -7.037 20.016 1.00 85.00 186 CYS A N 1
ATOM 1519 C CA . CYS A 1 186 ? 12.317 -8.182 20.647 1.00 85.00 186 CYS A CA 1
ATOM 1520 C C . CYS A 1 186 ? 12.465 -9.412 19.731 1.00 85.00 186 CYS A C 1
ATOM 1522 O O . CYS A 1 186 ? 12.964 -10.446 20.173 1.00 85.00 186 CYS A O 1
ATOM 1524 N N . GLY A 1 187 ? 12.059 -9.318 18.460 1.00 84.25 187 GLY A N 1
ATOM 1525 C CA . GLY A 1 187 ? 12.184 -10.416 17.502 1.00 84.25 187 GLY A CA 1
ATOM 1526 C C . GLY A 1 187 ? 11.109 -11.493 17.654 1.00 84.25 187 GLY A C 1
ATOM 1527 O O . GLY A 1 187 ? 11.328 -12.646 17.279 1.00 84.25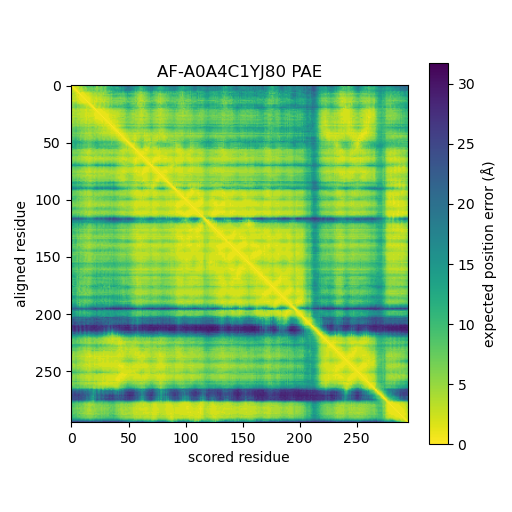 187 GLY A O 1
ATOM 1528 N N . GLU A 1 188 ? 9.942 -11.141 18.190 1.00 88.94 188 GLU A N 1
ATOM 1529 C CA . GLU A 1 188 ? 8.782 -12.024 18.247 1.00 88.94 188 GLU A CA 1
ATOM 1530 C C . GLU A 1 188 ? 7.736 -11.657 17.197 1.00 88.94 188 GLU A C 1
ATOM 1532 O O . GLU A 1 188 ? 7.583 -10.505 16.791 1.00 88.94 188 GLU A O 1
ATOM 1537 N N . ILE A 1 189 ? 6.997 -12.675 16.761 1.00 92.12 189 ILE A N 1
ATOM 1538 C CA . ILE A 1 189 ? 5.845 -12.548 15.883 1.00 92.12 189 ILE A CA 1
ATOM 1539 C C . ILE A 1 189 ? 4.596 -12.920 16.670 1.00 92.12 189 ILE A C 1
ATOM 1541 O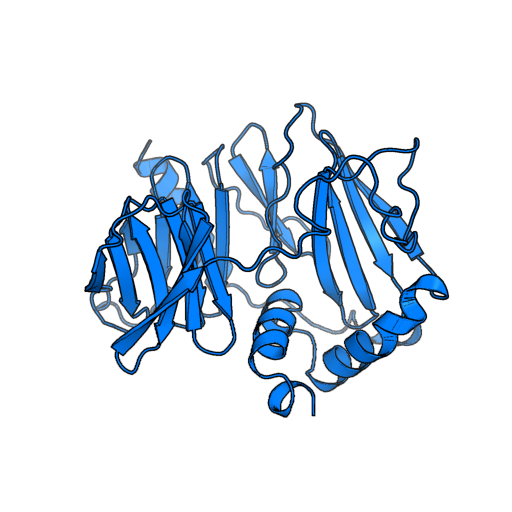 O . ILE A 1 189 ? 4.423 -14.068 17.096 1.00 92.12 189 ILE A O 1
ATOM 1545 N N . PHE A 1 190 ? 3.681 -11.967 16.788 1.00 93.44 190 PHE A N 1
ATOM 1546 C CA . PHE A 1 190 ? 2.315 -12.222 17.227 1.00 93.44 190 PHE A CA 1
ATOM 1547 C C . PHE A 1 190 ? 1.462 -12.424 15.985 1.00 93.44 190 PHE A C 1
ATOM 1549 O O . PHE A 1 190 ? 1.481 -11.600 15.083 1.00 93.44 190 PHE A O 1
ATOM 1556 N N . SER A 1 191 ? 0.733 -13.529 15.905 1.00 92.94 191 SER A N 1
ATOM 1557 C CA . SER A 1 191 ? -0.168 -13.806 14.785 1.00 92.94 191 SER A CA 1
ATOM 1558 C C . SER A 1 191 ? -1.590 -13.898 15.305 1.00 92.94 191 SER A C 1
ATOM 1560 O O . SER A 1 191 ? -1.871 -14.706 16.189 1.00 92.94 191 SER A O 1
ATOM 1562 N N . TYR A 1 192 ? -2.472 -13.065 14.770 1.00 91.50 192 TYR A N 1
ATOM 1563 C CA . TYR A 1 192 ? -3.882 -13.008 15.124 1.00 91.50 192 TYR A CA 1
ATOM 1564 C C . TYR A 1 192 ? -4.737 -13.587 14.001 1.00 91.50 192 TYR A C 1
ATOM 1566 O O . TYR A 1 192 ? -4.623 -13.171 12.847 1.00 91.50 192 TYR A O 1
ATOM 1574 N N . ARG A 1 193 ? -5.637 -14.500 14.367 1.00 88.94 193 ARG A N 1
ATOM 1575 C CA . ARG A 1 193 ? -6.719 -14.998 13.518 1.00 88.94 193 ARG A CA 1
ATOM 1576 C C . ARG A 1 193 ? -8.068 -14.560 14.082 1.00 88.94 193 ARG A C 1
ATOM 1578 O O . ARG A 1 193 ? -8.239 -14.426 15.293 1.00 88.94 193 ARG A O 1
ATOM 1585 N N . GLU A 1 194 ? -9.047 -14.363 13.204 1.00 81.12 194 GLU A N 1
ATOM 1586 C CA . GLU A 1 194 ? -10.395 -13.919 13.582 1.00 81.12 194 GLU A CA 1
ATOM 1587 C C . GLU A 1 194 ? -11.124 -14.881 14.543 1.00 81.12 194 GLU A C 1
ATOM 1589 O O . GLU A 1 194 ? -11.935 -14.437 15.356 1.00 81.12 194 GLU A O 1
ATOM 1594 N N . ASP A 1 195 ? -10.750 -16.164 14.558 1.00 78.75 195 ASP A N 1
ATOM 1595 C CA . ASP A 1 195 ? -11.201 -17.172 15.534 1.00 78.75 195 ASP A CA 1
ATOM 1596 C C . ASP A 1 195 ? -10.626 -16.977 16.962 1.00 78.75 195 ASP A C 1
ATOM 1598 O O . ASP A 1 195 ? -10.823 -17.815 17.841 1.00 78.75 195 ASP A O 1
ATOM 1602 N N . LYS A 1 196 ? -9.990 -15.822 17.215 1.00 67.94 196 LYS A N 1
ATOM 1603 C CA . LYS A 1 196 ? -9.478 -15.311 18.499 1.00 67.94 196 LYS A CA 1
ATOM 1604 C C . LYS A 1 196 ? -8.262 -16.033 19.075 1.00 67.94 196 LYS A C 1
ATOM 1606 O O . LYS A 1 196 ? -7.875 -15.727 20.203 1.00 67.94 196 LYS A O 1
ATOM 1611 N N . LYS A 1 197 ? -7.596 -16.922 18.335 1.00 80.81 197 LYS A N 1
ATOM 1612 C CA . LYS A 1 197 ? -6.318 -17.473 18.801 1.00 80.81 197 LYS A CA 1
ATOM 1613 C C . LYS A 1 197 ? -5.172 -16.545 18.396 1.00 80.81 197 LYS A C 1
ATOM 1615 O O . LYS A 1 197 ? -4.802 -16.473 17.227 1.00 80.81 197 LYS A O 1
ATOM 1620 N N . ILE A 1 198 ? -4.607 -15.834 19.371 1.00 89.25 198 ILE A N 1
ATOM 1621 C CA . ILE A 1 198 ? -3.312 -15.168 19.206 1.00 89.25 198 ILE A CA 1
ATOM 1622 C C . ILE A 1 198 ? -2.239 -16.230 19.427 1.00 89.25 198 ILE A C 1
ATOM 1624 O O . ILE A 1 198 ? -2.204 -16.876 20.474 1.00 89.25 198 ILE A O 1
ATOM 1628 N N . SER A 1 199 ? -1.373 -16.435 18.441 1.00 91.56 199 SER A N 1
ATOM 1629 C CA . SER A 1 199 ? -0.190 -17.280 18.594 1.00 91.56 199 SER A CA 1
ATOM 1630 C C . SER A 1 199 ? 1.063 -16.423 18.635 1.00 91.56 199 SER A C 1
ATOM 1632 O O . SER A 1 199 ? 1.214 -15.518 17.816 1.00 91.56 199 SER A O 1
ATOM 1634 N N . ARG A 1 200 ? 1.974 -16.752 19.546 1.00 91.88 200 ARG A N 1
ATOM 1635 C CA . ARG A 1 200 ? 3.291 -16.130 19.680 1.00 91.88 200 ARG A CA 1
ATOM 1636 C C . ARG A 1 200 ? 4.342 -17.104 19.170 1.00 91.88 200 ARG A C 1
ATOM 1638 O O . ARG A 1 200 ? 4.303 -18.286 19.514 1.00 91.88 200 ARG A O 1
ATOM 1645 N N . LYS A 1 201 ? 5.253 -16.623 18.333 1.00 90.69 201 LYS A N 1
ATOM 1646 C CA . LYS A 1 201 ? 6.422 -17.377 17.871 1.00 90.69 201 LYS A CA 1
ATOM 1647 C C . LYS A 1 201 ? 7.620 -16.448 17.828 1.00 90.69 201 LYS A C 1
ATOM 1649 O O . LYS A 1 201 ? 7.487 -15.304 17.415 1.00 90.69 201 LYS A O 1
ATOM 1654 N N . MET A 1 202 ? 8.788 -16.944 18.205 1.00 86.25 202 MET A N 1
ATOM 1655 C CA . MET A 1 202 ? 10.027 -16.221 17.943 1.00 86.25 202 MET A CA 1
ATOM 1656 C C . MET A 1 202 ? 10.266 -16.186 16.429 1.00 86.25 202 MET A C 1
ATOM 1658 O O . MET A 1 202 ? 9.969 -17.170 15.740 1.00 86.25 202 MET A O 1
ATOM 1662 N N . ILE A 1 203 ? 10.775 -15.070 15.900 1.00 80.00 203 ILE A N 1
ATOM 1663 C CA . ILE A 1 203 ? 11.273 -15.029 14.525 1.00 80.00 203 ILE A CA 1
ATOM 1664 C C . ILE A 1 203 ? 12.427 -16.028 14.475 1.00 80.00 203 ILE A C 1
ATOM 1666 O O . ILE A 1 203 ? 13.512 -15.762 14.990 1.00 80.00 203 ILE A O 1
ATOM 1670 N N . ASN A 1 204 ? 12.188 -17.193 13.874 1.00 71.06 204 ASN A N 1
ATOM 1671 C CA . ASN A 1 204 ? 13.252 -18.137 13.577 1.00 71.06 204 ASN A CA 1
ATOM 1672 C C . ASN A 1 204 ? 14.031 -17.582 12.383 1.00 71.06 204 ASN A C 1
ATOM 1674 O O . ASN A 1 204 ? 13.784 -17.955 11.238 1.00 71.06 204 ASN A O 1
ATOM 1678 N N . CYS A 1 205 ? 14.881 -16.591 12.648 1.00 61.22 205 CYS A N 1
ATOM 1679 C CA . CYS A 1 205 ? 15.767 -16.042 11.641 1.00 61.22 205 CYS A CA 1
ATOM 1680 C C . CYS A 1 205 ? 16.813 -17.123 11.349 1.00 61.22 205 CYS A C 1
ATOM 1682 O O . CYS A 1 205 ? 17.522 -17.510 12.284 1.00 61.22 205 CYS A O 1
ATOM 1684 N N . PRO A 1 206 ? 16.904 -17.645 10.110 1.00 60.91 206 PRO A N 1
ATOM 1685 C CA . PRO A 1 206 ? 17.926 -18.624 9.768 1.00 60.91 206 PRO A CA 1
ATOM 1686 C C . PRO A 1 206 ? 19.299 -18.117 10.213 1.00 60.91 206 PRO A C 1
ATOM 1688 O O . PRO A 1 206 ? 19.596 -16.929 10.056 1.00 60.91 206 PRO A O 1
ATOM 1691 N N . GLU A 1 207 ? 20.156 -18.996 10.739 1.00 56.44 207 GLU A N 1
ATOM 1692 C CA . GLU A 1 207 ? 21.504 -18.594 11.172 1.00 56.44 207 GLU A CA 1
ATOM 1693 C C . GLU A 1 207 ? 22.300 -17.900 10.053 1.00 56.44 207 GLU A C 1
ATOM 1695 O O . GLU A 1 207 ? 23.181 -17.092 10.325 1.00 56.44 207 GLU A O 1
ATOM 1700 N N . GLU A 1 208 ? 21.966 -18.192 8.796 1.00 52.34 208 GLU A N 1
ATOM 1701 C CA . GLU A 1 208 ? 22.526 -17.591 7.584 1.00 52.34 208 GLU A CA 1
ATOM 1702 C C . GLU A 1 208 ? 22.168 -16.102 7.417 1.00 52.34 208 GLU A C 1
ATOM 1704 O O . GLU A 1 208 ? 22.922 -15.345 6.808 1.00 52.34 208 GLU A O 1
ATOM 1709 N N . TRP A 1 209 ? 21.023 -15.666 7.952 1.00 48.59 209 TRP A N 1
ATOM 1710 C CA . TRP A 1 209 ? 20.518 -14.287 7.862 1.00 48.59 209 TRP A CA 1
ATOM 1711 C C . TRP A 1 209 ? 20.992 -13.426 9.038 1.00 48.59 209 TRP A C 1
ATOM 1713 O O . TRP A 1 209 ? 21.083 -12.199 8.941 1.00 48.59 209 TRP A O 1
ATOM 1723 N N . ILE A 1 210 ? 21.348 -14.070 10.150 1.00 51.44 210 ILE A N 1
ATOM 1724 C CA . ILE A 1 210 ? 22.065 -13.454 11.262 1.00 51.44 210 ILE A CA 1
ATOM 1725 C C . ILE A 1 210 ? 23.507 -13.278 10.790 1.00 51.44 210 ILE A C 1
ATOM 1727 O O . ILE A 1 210 ? 24.214 -14.267 10.671 1.00 51.44 210 ILE A O 1
ATOM 1731 N N . LYS A 1 211 ? 23.940 -12.041 10.492 1.00 44.59 211 LYS A N 1
ATOM 1732 C CA . LYS A 1 211 ? 25.296 -11.687 10.008 1.00 44.59 211 LYS A CA 1
ATOM 1733 C C . LYS A 1 211 ? 26.412 -12.525 10.667 1.00 44.59 211 LYS A C 1
ATOM 1735 O O . LYS A 1 211 ? 27.057 -12.088 11.618 1.00 44.59 211 LYS A O 1
ATOM 1740 N N . ARG A 1 212 ? 26.715 -13.698 10.109 1.00 40.47 212 ARG A N 1
ATOM 1741 C CA . ARG A 1 212 ? 27.965 -14.418 10.331 1.00 40.47 212 ARG A CA 1
ATOM 1742 C C . ARG A 1 212 ? 28.942 -13.867 9.308 1.00 40.47 212 ARG A C 1
ATOM 1744 O O . ARG A 1 212 ? 28.647 -13.826 8.117 1.00 40.47 212 ARG A O 1
ATOM 1751 N N . LYS A 1 213 ? 30.123 -13.451 9.765 1.00 42.72 213 LYS A N 1
ATOM 1752 C CA . LYS A 1 213 ? 31.207 -12.895 8.931 1.00 42.72 213 LYS A CA 1
ATOM 1753 C C . LYS A 1 213 ? 31.727 -13.857 7.835 1.00 42.72 213 LYS A C 1
ATOM 1755 O O . LYS A 1 213 ? 32.648 -13.486 7.120 1.00 42.72 213 LYS A O 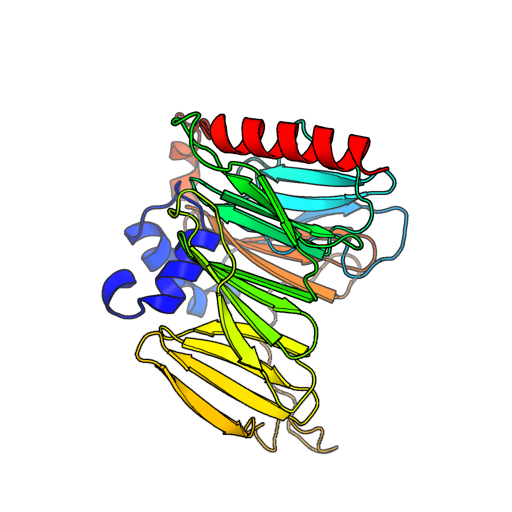1
ATOM 1760 N N . HIS A 1 214 ? 31.136 -15.048 7.672 1.00 44.09 214 HIS A N 1
ATOM 1761 C CA . HIS A 1 214 ? 31.580 -16.099 6.751 1.00 44.09 214 HIS A CA 1
ATOM 1762 C C . HIS A 1 214 ? 30.440 -16.856 6.034 1.00 44.09 214 HIS A C 1
ATOM 1764 O O . HIS A 1 214 ? 30.622 -18.014 5.675 1.00 44.09 214 HIS A O 1
ATOM 1770 N N . ALA A 1 215 ? 29.269 -16.248 5.812 1.00 45.53 215 ALA A N 1
ATOM 1771 C CA . ALA A 1 215 ? 28.254 -16.864 4.951 1.00 45.53 215 ALA A CA 1
ATOM 1772 C C . ALA A 1 215 ? 28.655 -16.729 3.470 1.00 45.53 215 ALA A C 1
ATOM 1774 O O . ALA A 1 215 ? 28.975 -15.632 3.001 1.00 45.53 215 ALA A O 1
ATOM 1775 N N . THR A 1 216 ? 28.640 -17.845 2.738 1.00 49.88 216 THR A N 1
ATOM 1776 C CA . THR A 1 216 ? 28.609 -17.884 1.271 1.00 49.88 216 THR A CA 1
ATOM 1777 C C . THR A 1 216 ? 27.601 -16.849 0.785 1.00 49.88 216 THR A C 1
ATOM 1779 O O . THR A 1 216 ? 26.438 -16.880 1.187 1.00 49.88 216 THR A O 1
ATOM 1782 N N . LYS A 1 217 ? 28.059 -15.877 -0.018 1.00 49.81 217 LYS A N 1
ATOM 1783 C CA . LYS A 1 217 ? 27.193 -14.806 -0.525 1.00 49.81 217 LYS A CA 1
ATOM 1784 C C . LYS A 1 217 ? 25.963 -15.452 -1.173 1.00 49.81 217 LYS A C 1
ATOM 1786 O O . LYS A 1 217 ? 26.160 -16.338 -2.009 1.00 49.81 217 LYS A O 1
ATOM 1791 N N . PRO A 1 218 ? 24.733 -15.039 -0.816 1.00 52.47 218 PRO A N 1
ATOM 1792 C CA . PRO A 1 218 ? 23.558 -15.509 -1.526 1.00 52.47 218 PRO A CA 1
ATOM 1793 C C . PRO A 1 218 ? 23.774 -15.237 -3.014 1.00 52.47 218 PRO A C 1
ATOM 1795 O O . PRO A 1 218 ? 24.197 -14.139 -3.393 1.00 52.47 218 PRO A O 1
ATOM 1798 N N . ILE A 1 219 ? 23.557 -16.254 -3.843 1.00 60.94 219 ILE A N 1
ATOM 1799 C CA . ILE A 1 219 ? 23.645 -16.103 -5.291 1.00 60.94 219 ILE A CA 1
ATOM 1800 C C . ILE A 1 219 ? 22.365 -15.386 -5.703 1.00 60.94 219 ILE A C 1
ATOM 1802 O O . ILE A 1 219 ? 21.313 -15.999 -5.854 1.00 60.94 219 ILE A O 1
ATOM 1806 N N . PHE A 1 220 ? 22.442 -14.063 -5.792 1.00 72.81 220 PHE A N 1
ATOM 1807 C CA . PHE A 1 220 ? 21.367 -13.260 -6.348 1.00 72.81 220 PHE A CA 1
ATOM 1808 C C . PHE A 1 220 ? 21.500 -13.239 -7.864 1.00 72.81 220 PHE A C 1
ATOM 1810 O O . PHE A 1 220 ? 22.580 -12.990 -8.403 1.00 72.81 220 PHE A O 1
ATOM 1817 N N . GLU A 1 221 ? 20.391 -13.479 -8.549 1.00 75.38 221 GLU A N 1
ATOM 1818 C CA . GLU A 1 221 ? 20.318 -13.287 -9.989 1.00 75.38 221 GLU A CA 1
ATOM 1819 C C . GLU A 1 221 ? 20.267 -11.790 -10.300 1.00 75.38 221 GLU A C 1
ATOM 1821 O O . GLU A 1 221 ? 19.520 -11.022 -9.686 1.00 75.38 221 GLU A O 1
ATOM 1826 N N . GLN A 1 222 ? 21.072 -11.362 -11.269 1.00 85.19 222 GLN A N 1
ATOM 1827 C CA . GLN A 1 222 ? 21.068 -9.980 -11.719 1.00 85.19 222 GLN A CA 1
ATOM 1828 C C . GLN A 1 222 ? 19.922 -9.768 -12.708 1.00 85.19 222 GLN A C 1
ATOM 1830 O O . GLN A 1 222 ? 19.959 -10.243 -13.841 1.00 85.19 222 GLN A O 1
ATOM 1835 N N . LEU A 1 223 ? 18.907 -9.021 -12.280 1.00 86.62 223 LEU A N 1
ATOM 1836 C CA . LEU A 1 223 ? 17.751 -8.723 -13.117 1.00 86.62 223 LEU A CA 1
ATOM 1837 C C . LEU A 1 223 ? 18.054 -7.644 -14.171 1.00 86.62 223 LEU A C 1
ATOM 1839 O O . LEU A 1 223 ? 17.742 -7.825 -15.344 1.00 86.62 223 LEU A O 1
ATOM 1843 N N . ALA A 1 224 ? 18.620 -6.511 -13.755 1.00 88.88 224 ALA A N 1
ATOM 1844 C CA . ALA A 1 224 ? 18.932 -5.374 -14.618 1.00 88.88 224 ALA A CA 1
ATOM 1845 C C . ALA A 1 224 ? 20.061 -4.527 -14.011 1.00 88.88 224 ALA A C 1
ATOM 1847 O O . ALA A 1 224 ? 20.284 -4.564 -12.801 1.00 88.88 224 ALA A O 1
ATOM 1848 N N . VAL A 1 225 ? 20.748 -3.748 -14.850 1.00 91.06 225 VAL A N 1
ATOM 1849 C CA . VAL A 1 225 ? 21.687 -2.698 -14.423 1.00 91.06 225 VAL A CA 1
ATOM 1850 C C . VAL A 1 225 ? 20.977 -1.357 -14.544 1.00 91.06 225 VAL A C 1
ATOM 1852 O O . VAL A 1 225 ? 20.438 -1.044 -15.606 1.00 91.06 225 VAL A O 1
ATOM 1855 N N . LEU A 1 226 ? 20.952 -0.572 -13.467 1.00 92.44 226 LEU A N 1
ATOM 1856 C CA . LEU A 1 226 ? 20.478 0.808 -13.548 1.00 92.44 226 LEU A CA 1
ATOM 1857 C C . LEU A 1 226 ? 21.553 1.693 -14.203 1.00 92.44 226 LEU A C 1
ATOM 1859 O O . LEU A 1 226 ? 22.743 1.422 -14.027 1.00 92.44 226 LEU A O 1
ATOM 1863 N N . PRO A 1 227 ? 21.166 2.758 -14.930 1.00 91.69 227 PRO A N 1
ATOM 1864 C CA . PRO A 1 227 ? 22.119 3.709 -15.495 1.00 91.69 227 PRO A CA 1
ATOM 1865 C C . PRO A 1 227 ? 23.109 4.231 -14.449 1.00 91.69 227 PRO A C 1
ATOM 1867 O O . PRO A 1 227 ? 22.746 4.420 -13.286 1.00 91.69 227 PRO A O 1
ATOM 1870 N N . ASP A 1 228 ? 24.348 4.472 -14.877 1.00 91.06 228 ASP A N 1
ATOM 1871 C CA . ASP A 1 228 ? 25.449 4.963 -14.035 1.00 91.06 228 ASP A CA 1
ATOM 1872 C C . ASP A 1 228 ? 25.765 4.064 -12.820 1.00 91.06 228 ASP A C 1
ATOM 1874 O O . ASP A 1 228 ? 26.218 4.557 -11.790 1.00 91.06 228 ASP A O 1
ATOM 1878 N N . GLU A 1 229 ? 25.471 2.759 -12.908 1.00 87.56 229 GLU A N 1
ATOM 1879 C CA . GLU A 1 229 ? 25.673 1.772 -11.828 1.00 87.56 229 GLU A CA 1
ATOM 1880 C C . GLU A 1 229 ? 24.966 2.138 -10.513 1.00 87.56 229 GLU A C 1
ATOM 1882 O O . GLU A 1 229 ? 25.373 1.758 -9.412 1.00 87.56 229 GLU A O 1
ATOM 1887 N N . LYS A 1 230 ? 23.864 2.886 -10.619 1.00 90.25 230 LYS A N 1
ATOM 1888 C CA . LYS A 1 230 ? 23.101 3.318 -9.452 1.00 90.25 230 LYS A CA 1
ATOM 1889 C C . LYS A 1 230 ? 22.503 2.133 -8.704 1.00 90.25 230 LYS A C 1
ATOM 1891 O O . LYS A 1 230 ? 22.059 1.145 -9.287 1.00 90.25 230 LYS A O 1
ATOM 1896 N N . ILE A 1 231 ? 22.425 2.279 -7.385 1.00 89.44 231 ILE A N 1
ATOM 1897 C CA . ILE A 1 231 ? 21.902 1.248 -6.490 1.00 89.44 231 ILE A CA 1
ATOM 1898 C C . ILE A 1 231 ? 20.460 1.589 -6.117 1.00 89.44 231 ILE A C 1
ATOM 1900 O O . ILE A 1 231 ? 20.175 2.676 -5.606 1.00 89.44 231 ILE A O 1
ATOM 1904 N N . ALA A 1 232 ? 19.551 0.646 -6.366 1.00 91.00 232 ALA A N 1
ATOM 1905 C CA . ALA A 1 232 ? 18.179 0.738 -5.890 1.00 91.00 232 ALA A CA 1
ATOM 1906 C C . ALA A 1 232 ? 18.150 0.597 -4.362 1.00 91.00 232 ALA A C 1
ATOM 1908 O O . ALA A 1 232 ? 18.698 -0.352 -3.804 1.00 91.00 232 ALA A O 1
ATOM 1909 N N . VAL A 1 233 ? 17.498 1.543 -3.693 1.00 90.12 233 VAL A N 1
ATOM 1910 C CA . VAL A 1 233 ? 17.293 1.543 -2.239 1.00 90.12 233 VAL A CA 1
ATOM 1911 C C . VAL A 1 233 ? 15.957 0.895 -1.888 1.00 90.12 233 VAL A C 1
ATOM 1913 O O . VAL A 1 233 ? 15.839 0.239 -0.856 1.00 90.12 233 VAL A O 1
ATOM 1916 N N . THR A 1 234 ? 14.959 1.050 -2.760 1.00 90.50 234 THR A N 1
ATOM 1917 C CA . THR A 1 234 ? 13.665 0.373 -2.653 1.00 90.50 234 THR A CA 1
ATOM 1918 C C . THR A 1 234 ? 13.257 -0.225 -3.993 1.00 90.50 234 THR A C 1
ATOM 1920 O O . THR A 1 234 ? 13.616 0.282 -5.062 1.00 90.50 234 THR A O 1
ATOM 1923 N N . LEU A 1 235 ? 12.511 -1.325 -3.916 1.00 91.38 235 LEU A N 1
ATOM 1924 C CA . LEU A 1 235 ? 11.931 -2.024 -5.053 1.00 91.38 235 LEU A CA 1
ATOM 1925 C C . LEU A 1 235 ? 10.455 -2.269 -4.763 1.00 91.38 235 LEU A C 1
ATOM 1927 O O . LEU A 1 235 ? 10.108 -2.704 -3.667 1.00 91.38 235 LEU A O 1
ATOM 1931 N N . ASP A 1 236 ? 9.612 -2.050 -5.762 1.00 91.56 236 ASP A N 1
ATOM 1932 C CA . ASP A 1 236 ? 8.240 -2.538 -5.757 1.00 91.56 236 ASP A CA 1
ATOM 1933 C C . ASP A 1 236 ? 7.884 -3.124 -7.121 1.00 91.56 236 ASP A C 1
ATOM 1935 O O . ASP A 1 236 ? 8.500 -2.800 -8.138 1.00 91.56 236 ASP A O 1
ATOM 1939 N N . VAL A 1 237 ? 6.901 -4.015 -7.141 1.00 91.12 237 VAL A N 1
ATOM 1940 C CA . VAL A 1 237 ? 6.514 -4.768 -8.331 1.00 91.12 237 VAL A CA 1
ATOM 1941 C C . VAL A 1 237 ? 5.033 -4.564 -8.599 1.00 91.12 237 VAL A C 1
ATOM 1943 O O . VAL A 1 237 ? 4.190 -4.772 -7.725 1.00 91.12 237 VAL A O 1
ATOM 1946 N N . TYR A 1 238 ? 4.719 -4.194 -9.836 1.00 90.50 238 TYR A N 1
ATOM 1947 C CA . TYR A 1 238 ? 3.360 -4.097 -10.342 1.00 90.50 238 TYR A CA 1
ATOM 1948 C C . TYR A 1 238 ? 3.197 -4.981 -11.574 1.00 90.50 238 TYR A C 1
ATOM 1950 O O . TYR A 1 238 ? 3.928 -4.852 -12.553 1.00 90.50 238 TYR A O 1
ATOM 1958 N N . GLU A 1 239 ? 2.213 -5.869 -11.556 1.00 89.75 239 GLU A N 1
ATOM 1959 C CA . GLU A 1 239 ? 1.948 -6.768 -12.679 1.00 89.75 239 GLU A CA 1
ATOM 1960 C C . GLU A 1 239 ? 1.111 -6.046 -13.744 1.00 89.75 239 GLU A C 1
ATOM 1962 O O . GLU A 1 239 ? 0.043 -5.530 -13.419 1.00 89.75 239 GLU A O 1
ATOM 1967 N N . LYS A 1 240 ? 1.564 -6.013 -15.011 1.00 88.38 240 LYS A N 1
ATOM 1968 C CA . LYS A 1 240 ? 0.789 -5.534 -16.177 1.00 88.38 240 LYS A CA 1
ATOM 1969 C C . LYS A 1 240 ? 0.349 -6.707 -17.061 1.00 88.38 240 LYS A C 1
ATOM 1971 O O . LYS A 1 240 ? 0.887 -7.802 -16.968 1.00 88.38 240 LYS A O 1
ATOM 1976 N N . LYS A 1 241 ? -0.588 -6.484 -17.993 1.00 85.94 241 LYS A N 1
ATOM 1977 C CA . LYS A 1 241 ? -1.023 -7.520 -18.965 1.00 85.94 241 LYS A CA 1
ATOM 1978 C C . LYS A 1 241 ? 0.135 -8.126 -19.770 1.00 85.94 241 LYS A C 1
ATOM 1980 O O . LYS A 1 241 ? 0.114 -9.307 -20.073 1.00 85.94 241 LYS A O 1
ATOM 1985 N N . THR A 1 242 ? 1.131 -7.311 -20.107 1.00 88.50 242 THR A N 1
ATOM 1986 C CA . THR A 1 242 ? 2.273 -7.700 -20.948 1.00 88.50 242 THR A CA 1
ATOM 1987 C C . THR A 1 242 ? 3.451 -8.275 -20.155 1.00 88.50 242 THR A C 1
ATOM 1989 O O . THR A 1 242 ? 4.428 -8.705 -20.763 1.00 88.50 242 THR A O 1
ATOM 1992 N N . GLY A 1 243 ? 3.386 -8.254 -18.822 1.00 90.31 243 GLY A N 1
ATOM 1993 C CA . GLY A 1 243 ? 4.474 -8.627 -17.917 1.00 90.31 243 GLY A CA 1
ATOM 1994 C C . GLY A 1 243 ? 4.632 -7.640 -16.752 1.00 90.31 243 GLY A C 1
ATOM 1995 O O . GLY A 1 243 ? 3.904 -6.644 -16.683 1.00 90.31 243 GLY A O 1
ATOM 1996 N N . PRO A 1 244 ? 5.540 -7.909 -15.805 1.00 92.31 244 PRO A N 1
ATOM 1997 C CA . PRO A 1 244 ? 5.726 -7.070 -14.633 1.00 92.31 244 PRO A CA 1
ATOM 1998 C C . PRO A 1 244 ? 6.463 -5.768 -14.958 1.00 92.31 244 PRO A C 1
ATOM 2000 O O . PRO A 1 244 ? 7.298 -5.684 -15.860 1.00 92.31 244 PRO A O 1
ATOM 2003 N N . VAL A 1 245 ? 6.177 -4.747 -14.159 1.00 93.12 245 VAL A N 1
ATOM 2004 C CA . VAL A 1 245 ? 6.956 -3.516 -14.068 1.00 93.12 245 VAL A CA 1
ATOM 2005 C C . VAL A 1 245 ? 7.514 -3.408 -12.669 1.00 93.12 245 VAL A C 1
ATOM 2007 O O . VAL A 1 245 ? 6.777 -3.436 -11.684 1.00 93.12 245 VAL A O 1
ATOM 2010 N N . ILE A 1 246 ? 8.830 -3.280 -12.602 1.00 94.19 246 ILE A N 1
ATOM 2011 C CA . ILE A 1 246 ? 9.560 -3.154 -11.352 1.00 94.19 246 ILE A CA 1
ATOM 2012 C C . ILE A 1 246 ? 9.943 -1.688 -11.202 1.00 94.19 246 ILE A C 1
ATOM 2014 O O . ILE A 1 246 ? 10.609 -1.110 -12.061 1.00 94.19 246 ILE A O 1
ATOM 2018 N N . VAL A 1 247 ? 9.476 -1.080 -10.120 1.00 94.06 247 VAL A N 1
ATOM 2019 C CA . VAL A 1 247 ? 9.785 0.296 -9.751 1.00 94.06 247 VAL A CA 1
ATOM 2020 C C . VAL A 1 247 ? 10.992 0.261 -8.832 1.00 94.06 247 VAL A C 1
ATOM 2022 O O . VAL A 1 247 ? 10.906 -0.221 -7.705 1.00 94.06 247 VAL A O 1
ATOM 2025 N N . ALA A 1 248 ? 12.120 0.757 -9.327 1.00 94.19 248 ALA A N 1
ATOM 2026 C CA . ALA A 1 248 ? 13.363 0.841 -8.579 1.00 94.19 248 ALA A CA 1
ATOM 2027 C C . ALA A 1 248 ? 13.640 2.296 -8.212 1.00 94.19 248 ALA A C 1
ATOM 2029 O O . ALA A 1 248 ? 13.828 3.132 -9.096 1.00 94.19 248 ALA A O 1
ATOM 2030 N N . SER A 1 249 ? 13.676 2.602 -6.915 1.00 92.88 249 SER A N 1
ATOM 2031 C CA . SER A 1 249 ? 13.956 3.963 -6.447 1.00 92.88 249 SER A CA 1
ATOM 2032 C C . SER A 1 249 ? 15.357 4.054 -5.868 1.00 92.88 249 SER A C 1
ATOM 2034 O O . SER A 1 249 ? 15.755 3.243 -5.033 1.00 92.88 249 SER A O 1
ATOM 2036 N N . THR A 1 250 ? 16.100 5.063 -6.301 1.00 92.69 250 THR A N 1
ATOM 2037 C CA . THR A 1 250 ? 17.355 5.498 -5.687 1.00 92.69 250 THR A CA 1
ATOM 2038 C C . THR A 1 250 ? 17.067 6.657 -4.729 1.00 92.69 250 THR A C 1
ATOM 2040 O O . THR A 1 250 ? 15.917 7.050 -4.533 1.00 92.69 250 THR A O 1
ATOM 2043 N N . PHE A 1 251 ? 18.111 7.254 -4.152 1.00 89.19 251 PHE A N 1
ATOM 2044 C CA . PHE A 1 251 ? 17.951 8.460 -3.339 1.00 89.19 251 PHE A CA 1
ATOM 2045 C C . PHE A 1 251 ? 17.499 9.696 -4.124 1.00 89.19 251 PHE A C 1
ATOM 2047 O O . PHE A 1 251 ? 17.152 10.684 -3.497 1.00 89.19 251 PHE A O 1
ATOM 2054 N N . LEU A 1 252 ? 17.579 9.685 -5.458 1.00 90.56 252 LEU A N 1
ATOM 2055 C CA . LEU A 1 252 ? 17.252 10.843 -6.296 1.00 90.56 252 LEU A CA 1
ATOM 2056 C C . LEU A 1 252 ? 16.354 10.497 -7.476 1.00 90.56 252 LEU A C 1
ATOM 2058 O O . LEU A 1 252 ? 15.809 11.392 -8.099 1.00 90.56 252 LEU A O 1
ATOM 2062 N N . GLU A 1 253 ? 16.196 9.235 -7.846 1.00 91.88 253 GLU A N 1
ATOM 2063 C CA . GLU A 1 253 ? 15.565 8.878 -9.114 1.00 91.88 253 GLU A CA 1
ATOM 2064 C C . GLU A 1 253 ? 14.629 7.691 -8.946 1.00 91.88 253 GLU A C 1
ATOM 2066 O O . GLU A 1 253 ? 14.868 6.806 -8.127 1.00 91.88 253 GLU A O 1
ATOM 2071 N N . VAL A 1 254 ? 13.586 7.654 -9.774 1.00 93.12 254 VAL A N 1
ATOM 2072 C CA . VAL A 1 254 ? 12.748 6.465 -9.955 1.00 93.12 254 VAL A CA 1
ATOM 2073 C C . VAL A 1 254 ? 12.995 5.913 -11.345 1.00 93.12 254 VAL A C 1
ATOM 2075 O O . VAL A 1 254 ? 12.873 6.637 -12.338 1.00 93.12 254 VAL A O 1
ATOM 2078 N N . PHE A 1 255 ? 13.294 4.623 -11.415 1.00 94.38 255 PHE A N 1
ATOM 2079 C CA . PHE A 1 255 ? 13.407 3.856 -12.643 1.00 94.38 255 PHE A CA 1
ATOM 2080 C C . PHE A 1 255 ? 12.249 2.871 -12.757 1.00 94.38 255 PHE A C 1
ATOM 2082 O O . PHE A 1 255 ? 11.818 2.275 -11.771 1.00 94.38 255 PHE A O 1
ATOM 2089 N N . LEU A 1 256 ? 11.765 2.688 -13.980 1.00 94.44 256 LEU A N 1
ATOM 2090 C CA . LEU A 1 256 ? 10.826 1.637 -14.344 1.00 94.44 256 LEU A CA 1
ATOM 2091 C C . LEU A 1 256 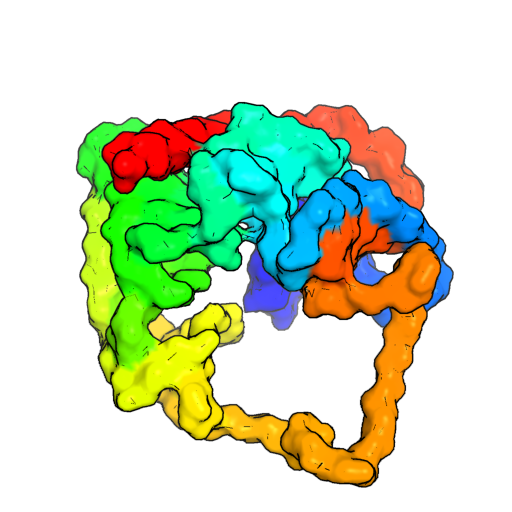? 11.586 0.601 -15.158 1.00 94.44 256 LEU A C 1
ATOM 2093 O O . LEU A 1 256 ? 12.146 0.927 -16.205 1.00 94.44 256 LEU A O 1
ATOM 2097 N N . ILE A 1 257 ? 11.607 -0.630 -14.669 1.00 94.69 257 ILE A N 1
ATOM 2098 C CA . ILE A 1 257 ? 12.141 -1.788 -15.375 1.00 94.69 257 ILE A CA 1
ATOM 2099 C C . ILE A 1 257 ? 10.927 -2.561 -15.880 1.00 94.69 257 ILE A C 1
ATOM 2101 O O . ILE A 1 257 ? 10.265 -3.272 -15.122 1.00 94.69 257 ILE A O 1
ATOM 2105 N N . GLU A 1 258 ? 10.587 -2.359 -17.147 1.00 93.00 258 GLU A N 1
ATOM 2106 C CA . GLU A 1 258 ? 9.481 -3.062 -17.789 1.00 93.00 258 GLU A CA 1
ATOM 2107 C C . GLU A 1 258 ? 9.995 -4.381 -18.359 1.00 93.00 258 GLU A C 1
ATOM 2109 O O . GLU A 1 258 ? 10.926 -4.388 -19.164 1.00 93.00 258 GLU A O 1
ATOM 2114 N N . VAL A 1 259 ? 9.397 -5.491 -17.931 1.00 92.38 259 VAL A N 1
ATOM 2115 C CA . VAL A 1 259 ? 9.719 -6.821 -18.442 1.00 92.38 259 VAL A CA 1
ATOM 2116 C C . VAL A 1 259 ? 8.614 -7.257 -19.391 1.00 92.38 259 VAL A C 1
ATOM 2118 O O . VAL A 1 259 ? 7.440 -7.320 -19.020 1.00 92.38 259 VAL A O 1
ATOM 2121 N N . GLU A 1 260 ? 8.988 -7.571 -20.624 1.00 87.75 260 GLU A N 1
ATOM 2122 C CA . GLU A 1 260 ? 8.036 -7.916 -21.676 1.00 87.75 260 GLU A CA 1
ATOM 2123 C C . GLU A 1 260 ? 7.937 -9.432 -21.822 1.00 87.75 260 GLU A C 1
ATOM 2125 O O . GLU A 1 260 ? 8.662 -10.053 -22.594 1.00 87.75 260 GLU A O 1
ATOM 2130 N N . PHE A 1 261 ? 7.027 -10.047 -21.066 1.00 90.62 261 PHE A N 1
ATOM 2131 C CA . PHE A 1 261 ? 6.724 -11.470 -21.230 1.00 90.62 261 PHE A CA 1
ATOM 2132 C C . PHE A 1 261 ? 5.887 -11.736 -22.482 1.00 90.62 261 PHE A C 1
ATOM 2134 O O . PHE A 1 261 ? 6.086 -12.756 -23.137 1.00 90.62 261 PHE A O 1
ATOM 2141 N N . PHE A 1 262 ? 4.953 -10.833 -22.796 1.00 89.38 262 PHE A N 1
ATOM 2142 C CA . PHE A 1 262 ? 3.932 -11.020 -23.834 1.00 89.38 262 PHE A CA 1
ATOM 2143 C C . PHE A 1 262 ? 3.790 -9.751 -24.693 1.00 89.38 262 PHE A C 1
ATOM 2145 O O . PHE A 1 262 ? 2.808 -9.007 -24.550 1.00 89.38 262 PHE A O 1
ATOM 2152 N N . PRO A 1 263 ? 4.785 -9.431 -25.544 1.00 83.44 263 PRO A N 1
ATOM 2153 C CA . PRO A 1 263 ? 4.791 -8.209 -26.353 1.00 83.44 263 PRO A CA 1
ATOM 2154 C C . PRO A 1 263 ? 3.601 -8.120 -27.324 1.00 83.44 263 PRO A C 1
ATOM 2156 O O . PRO A 1 263 ? 3.118 -7.024 -27.618 1.00 83.44 263 PRO A O 1
ATOM 2159 N N . GLU A 1 264 ? 3.069 -9.257 -27.772 1.00 84.69 264 GLU A N 1
ATOM 2160 C CA . GLU A 1 264 ? 1.903 -9.360 -28.651 1.00 84.69 264 GLU A CA 1
ATOM 2161 C C . GLU A 1 264 ? 0.613 -8.800 -28.026 1.00 84.69 264 GLU A C 1
ATOM 2163 O O . GLU A 1 264 ? -0.279 -8.331 -28.737 1.00 84.69 264 GLU A O 1
ATOM 2168 N N . GLU A 1 265 ? 0.513 -8.769 -26.693 1.00 81.25 265 GLU A N 1
ATOM 2169 C CA . GLU A 1 265 ? -0.678 -8.279 -25.990 1.00 81.25 265 GLU A CA 1
ATOM 2170 C C . GLU A 1 265 ? -0.762 -6.735 -25.935 1.00 81.25 265 GLU A C 1
ATOM 2172 O O . GLU A 1 265 ? -1.790 -6.182 -25.528 1.00 81.25 265 GLU A O 1
ATOM 2177 N N . ARG A 1 266 ? 0.265 -6.010 -26.416 1.00 72.19 266 ARG A N 1
ATOM 2178 C CA . ARG A 1 266 ? 0.300 -4.531 -26.470 1.00 72.19 266 ARG A CA 1
ATOM 2179 C C . ARG A 1 266 ? -0.833 -3.924 -27.299 1.00 72.19 266 ARG A C 1
ATOM 2181 O O . ARG A 1 266 ? -1.454 -2.947 -26.878 1.00 72.19 266 ARG A O 1
ATOM 2188 N N . GLY A 1 267 ? -1.132 -4.510 -28.461 1.00 57.34 267 GLY A N 1
ATOM 2189 C CA . GLY A 1 267 ? -2.058 -3.939 -29.452 1.00 57.34 267 GLY A CA 1
ATOM 2190 C C . GLY A 1 267 ? -3.519 -3.849 -28.992 1.00 57.34 267 GLY A C 1
ATOM 2191 O O . GLY A 1 267 ? -4.280 -3.018 -29.486 1.00 57.34 267 GLY A O 1
ATOM 2192 N N . ASN A 1 268 ? -3.909 -4.648 -27.994 1.00 52.03 268 ASN A N 1
ATOM 2193 C CA . ASN A 1 268 ? -5.268 -4.663 -27.446 1.00 52.03 268 ASN A CA 1
ATOM 2194 C C . ASN A 1 268 ? -5.430 -3.806 -26.177 1.00 52.03 268 ASN A C 1
ATOM 2196 O O . ASN A 1 268 ? -6.555 -3.599 -25.719 1.00 52.03 268 ASN A O 1
ATOM 2200 N N . ALA A 1 269 ? -4.339 -3.268 -25.619 1.00 50.62 269 ALA A N 1
ATOM 2201 C CA . ALA A 1 269 ? -4.357 -2.522 -24.359 1.00 50.62 269 ALA A CA 1
ATOM 2202 C C . ALA A 1 269 ? -4.969 -1.110 -24.480 1.00 50.62 269 ALA A C 1
ATOM 2204 O O . ALA A 1 269 ? -5.488 -0.576 -23.501 1.00 50.62 269 ALA A O 1
ATOM 2205 N N . HIS A 1 270 ? -4.972 -0.515 -25.680 1.00 43.59 270 HIS A N 1
ATOM 2206 C CA . HIS A 1 270 ? -5.488 0.842 -25.911 1.00 43.59 270 HIS A CA 1
ATOM 2207 C C . HIS A 1 270 ? -7.009 0.923 -26.123 1.00 43.59 270 HIS A C 1
ATOM 2209 O O . HIS A 1 270 ? -7.577 2.020 -26.126 1.00 43.59 270 HIS A O 1
ATOM 2215 N N . LYS A 1 271 ? -7.712 -0.209 -26.264 1.00 40.97 271 LYS A N 1
ATOM 2216 C CA . LYS A 1 271 ? -9.178 -0.206 -26.358 1.00 40.97 271 LYS A CA 1
ATOM 2217 C C . LYS A 1 271 ? -9.796 -0.073 -24.962 1.00 40.97 271 LYS A C 1
ATOM 2219 O O . LYS A 1 271 ? -10.008 -1.051 -24.260 1.00 40.97 271 LYS A O 1
ATOM 2224 N N . LYS A 1 272 ? -10.135 1.173 -24.609 1.00 40.94 272 LYS A N 1
ATOM 2225 C CA . LYS A 1 272 ? -11.110 1.561 -23.570 1.00 40.94 272 LYS A CA 1
ATOM 2226 C C . LYS A 1 272 ? -10.928 0.873 -22.208 1.00 40.94 272 LYS A C 1
ATOM 2228 O O . LYS A 1 272 ? -11.791 0.123 -21.768 1.00 40.94 272 LYS A O 1
ATOM 2233 N N . GLN A 1 273 ? -9.901 1.243 -21.459 1.00 44.12 273 GLN A N 1
ATOM 2234 C CA . GLN A 1 273 ? -9.992 1.175 -19.999 1.00 44.12 273 GLN A CA 1
ATOM 2235 C C . GLN A 1 273 ? -9.817 2.589 -19.462 1.00 44.12 273 GLN A C 1
ATOM 2237 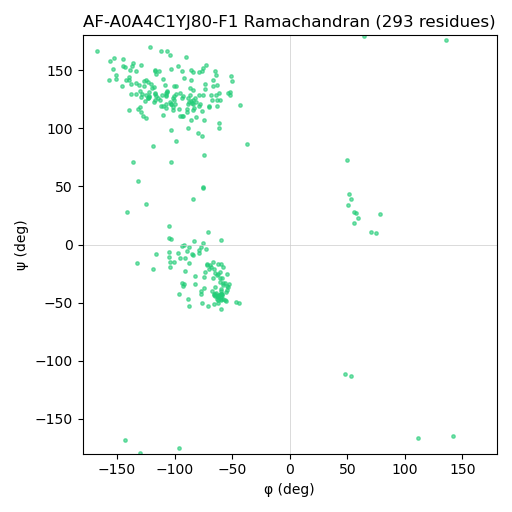O O . GLN A 1 273 ? -8.722 3.025 -19.132 1.00 44.12 273 GLN A O 1
ATOM 2242 N N . LYS A 1 274 ? -10.925 3.345 -19.429 1.00 42.25 274 LYS A N 1
ATOM 2243 C CA . LYS A 1 274 ? -11.023 4.455 -18.481 1.00 42.25 274 LYS A CA 1
ATOM 2244 C C . LYS A 1 274 ? -10.959 3.791 -17.106 1.00 42.25 274 LYS A C 1
ATOM 2246 O O . LYS A 1 274 ? -11.866 3.000 -16.834 1.00 42.25 274 LYS A O 1
ATOM 2251 N N . PRO A 1 275 ? -9.979 4.076 -16.235 1.00 46.28 275 PRO A N 1
ATOM 2252 C CA . PRO A 1 275 ? -10.223 3.865 -14.826 1.00 46.28 275 PRO A CA 1
ATOM 2253 C C . PRO A 1 275 ? -11.388 4.798 -14.511 1.00 46.28 275 PRO A C 1
ATOM 2255 O O . PRO A 1 275 ? -11.228 6.014 -14.408 1.00 46.28 275 PRO A O 1
ATOM 2258 N N . ASN A 1 276 ? -12.602 4.253 -14.440 1.00 50.97 276 ASN A N 1
ATOM 2259 C CA . ASN A 1 276 ? -13.758 4.991 -13.955 1.00 50.97 276 ASN A CA 1
ATOM 2260 C C . ASN A 1 276 ? -13.647 5.098 -12.429 1.00 50.97 276 ASN A C 1
ATOM 2262 O O . ASN A 1 276 ? -14.581 4.834 -11.685 1.00 50.97 276 ASN A O 1
ATOM 2266 N N . ASN A 1 277 ? -12.469 5.500 -11.958 1.00 69.94 277 ASN A N 1
ATOM 2267 C CA . ASN A 1 277 ? -12.118 5.683 -10.568 1.00 69.94 277 ASN A CA 1
ATOM 2268 C C . ASN A 1 277 ? -12.575 7.072 -10.117 1.00 69.94 277 ASN A C 1
ATOM 2270 O O . ASN A 1 277 ? -11.907 7.750 -9.345 1.00 69.94 277 ASN A O 1
ATOM 2274 N N . ILE A 1 278 ? -13.758 7.494 -10.584 1.00 80.31 278 ILE A N 1
ATOM 2275 C CA . ILE A 1 278 ? -14.455 8.693 -10.112 1.00 80.31 278 ILE A CA 1
ATOM 2276 C C . ILE A 1 278 ? -14.603 8.619 -8.590 1.00 80.31 278 ILE A C 1
ATOM 2278 O O . ILE A 1 278 ? -14.477 9.634 -7.912 1.00 80.31 278 ILE A O 1
ATOM 2282 N N . LEU A 1 279 ? -14.837 7.421 -8.043 1.00 85.75 279 LEU A N 1
ATOM 2283 C CA . LEU A 1 279 ? -14.925 7.203 -6.601 1.00 85.75 279 LEU A CA 1
ATOM 2284 C C . LEU A 1 279 ? -13.591 7.462 -5.897 1.00 85.75 279 LEU A C 1
ATOM 2286 O O . LEU A 1 279 ? -13.560 8.269 -4.973 1.00 85.75 279 LEU A O 1
ATOM 2290 N N . LEU A 1 280 ? -12.495 6.860 -6.361 1.00 86.81 280 LEU A N 1
ATOM 2291 C CA . LEU A 1 280 ? -11.150 7.129 -5.843 1.00 86.81 280 LEU A CA 1
ATOM 2292 C C . LEU A 1 280 ? -10.799 8.618 -5.941 1.00 86.81 280 LEU A C 1
ATOM 2294 O O . LEU A 1 280 ? -10.368 9.212 -4.960 1.00 86.81 280 LEU A O 1
ATOM 2298 N N . PHE A 1 281 ? -11.041 9.241 -7.095 1.00 88.25 281 PHE A N 1
ATOM 2299 C CA . PHE A 1 281 ? -10.803 10.666 -7.307 1.00 88.25 281 PHE A CA 1
ATOM 2300 C C . PHE A 1 281 ? -11.594 11.521 -6.306 1.00 88.25 281 PHE A C 1
ATOM 2302 O O . PHE A 1 281 ? -11.029 12.391 -5.648 1.00 88.25 281 PHE A O 1
ATOM 2309 N N . LYS A 1 282 ? -12.886 11.226 -6.107 1.00 89.50 282 LYS A N 1
ATOM 2310 C CA . LYS A 1 282 ? -13.718 11.884 -5.087 1.00 89.50 282 LYS A CA 1
ATOM 2311 C C . LYS A 1 282 ? -13.165 11.684 -3.673 1.00 89.50 282 LYS A C 1
ATOM 2313 O O . LYS A 1 282 ? -13.151 12.642 -2.904 1.00 89.50 282 LYS A O 1
ATOM 2318 N N . ARG A 1 283 ? -12.702 10.476 -3.323 1.00 91.88 283 ARG A N 1
ATOM 2319 C CA . ARG A 1 283 ? -12.105 10.206 -2.003 1.00 91.88 283 ARG A CA 1
ATOM 2320 C C . ARG A 1 283 ? -10.831 11.018 -1.790 1.00 91.88 283 ARG A C 1
ATOM 2322 O O . ARG A 1 283 ? -10.682 11.666 -0.761 1.00 91.88 283 ARG A O 1
ATOM 2329 N N . LEU A 1 284 ? -9.943 11.027 -2.778 1.00 91.31 284 LEU A N 1
ATOM 2330 C CA . LEU A 1 284 ? -8.684 11.763 -2.733 1.00 91.31 284 LEU A CA 1
ATOM 2331 C C . LEU A 1 284 ? -8.899 13.285 -2.669 1.00 91.31 284 LEU A C 1
ATOM 2333 O O . LEU A 1 284 ? -8.165 13.966 -1.956 1.00 91.31 284 LEU A O 1
ATOM 2337 N N . LEU A 1 285 ? -9.916 13.825 -3.354 1.00 91.38 285 LEU A N 1
ATOM 2338 C CA . LEU A 1 285 ? -10.284 15.241 -3.243 1.00 91.38 285 LEU A CA 1
ATOM 2339 C C . LEU A 1 285 ? -10.726 15.609 -1.824 1.00 91.38 285 LEU A C 1
ATOM 2341 O O . LEU A 1 285 ? -10.210 16.574 -1.266 1.00 91.38 285 LEU A O 1
ATOM 2345 N N . ARG A 1 286 ? -11.615 14.814 -1.216 1.00 91.62 286 ARG A N 1
ATOM 2346 C CA . ARG A 1 286 ? -12.053 15.039 0.172 1.00 91.62 286 ARG A CA 1
ATOM 2347 C C . ARG A 1 286 ? -10.895 14.940 1.159 1.00 91.62 286 ARG A C 1
ATOM 2349 O O . ARG A 1 286 ? -10.734 15.800 2.019 1.00 91.62 286 ARG A O 1
ATOM 2356 N N . LEU A 1 287 ? -10.028 13.940 0.988 1.00 92.38 287 LEU A N 1
ATOM 2357 C CA . LEU A 1 287 ? -8.812 13.803 1.794 1.00 92.38 287 LEU A CA 1
ATOM 2358 C C . LEU A 1 287 ? -7.906 15.028 1.665 1.00 92.38 287 LEU A C 1
ATOM 2360 O O . LEU A 1 287 ? -7.417 15.533 2.672 1.00 92.38 287 LEU A O 1
ATOM 2364 N N . LYS A 1 288 ? -7.714 15.545 0.448 1.00 91.44 288 LYS A N 1
ATOM 2365 C CA . LYS A 1 288 ? -6.947 16.772 0.205 1.00 91.44 288 LYS A CA 1
ATOM 2366 C C . LYS A 1 288 ? -7.548 17.971 0.940 1.00 91.44 288 LYS A C 1
ATOM 2368 O O . LYS A 1 288 ? -6.800 18.710 1.576 1.00 91.44 288 LYS A O 1
ATOM 2373 N N . GLU A 1 289 ? -8.859 18.182 0.840 1.00 91.00 289 GLU A N 1
ATOM 2374 C CA . GLU A 1 289 ? -9.564 19.274 1.526 1.00 91.00 289 GLU A CA 1
ATOM 2375 C C . GLU A 1 289 ? -9.390 19.173 3.045 1.00 91.00 289 GLU A C 1
ATOM 2377 O O . GLU A 1 289 ? -8.971 20.134 3.689 1.00 91.00 289 GLU A O 1
ATOM 2382 N N . ARG A 1 290 ? -9.577 17.977 3.602 1.00 87.94 290 ARG A N 1
ATOM 2383 C CA . ARG A 1 290 ? -9.428 17.712 5.034 1.00 87.94 290 ARG A CA 1
ATOM 2384 C C . ARG A 1 290 ? -8.001 17.903 5.540 1.00 87.94 290 ARG A C 1
ATOM 2386 O O . ARG A 1 290 ? -7.766 18.497 6.590 1.00 87.94 290 ARG A O 1
ATOM 2393 N N . MET A 1 291 ? -7.015 17.428 4.787 1.00 90.50 291 MET A N 1
ATOM 2394 C CA . MET A 1 291 ? -5.612 17.623 5.147 1.00 90.50 291 MET A CA 1
ATOM 2395 C C . MET A 1 291 ? -5.210 19.103 5.123 1.00 90.50 291 MET A C 1
ATOM 2397 O O . MET A 1 291 ? -4.272 19.468 5.825 1.00 90.50 291 MET A O 1
ATOM 2401 N N . ARG A 1 292 ? -5.905 19.949 4.345 1.00 88.31 292 ARG A N 1
ATOM 2402 C CA . ARG A 1 292 ? -5.727 21.409 4.379 1.00 88.31 292 ARG A CA 1
ATOM 2403 C C . ARG A 1 292 ? -6.411 22.050 5.578 1.00 88.31 292 ARG A C 1
ATOM 2405 O O . ARG A 1 292 ? -5.820 22.945 6.156 1.00 88.31 292 ARG A O 1
ATOM 2412 N N . SER A 1 293 ? -7.612 21.608 5.950 1.00 84.50 293 SER A N 1
ATOM 2413 C CA . SER A 1 293 ? -8.345 22.171 7.095 1.00 84.50 293 SER A CA 1
ATOM 2414 C C . SER A 1 293 ? -7.750 21.790 8.451 1.00 84.50 293 SER A C 1
ATOM 2416 O O . SER A 1 293 ? -8.096 22.387 9.461 1.00 84.50 293 SER A O 1
ATOM 2418 N N . THR A 1 294 ? -6.900 20.763 8.482 1.00 75.62 294 THR A N 1
ATOM 2419 C CA . THR A 1 294 ? -6.196 20.317 9.694 1.00 75.62 294 THR A CA 1
ATOM 2420 C C . THR A 1 294 ? -4.817 20.992 9.833 1.00 75.62 294 THR A C 1
ATOM 2422 O O . THR A 1 294 ? -4.080 20.652 10.755 1.00 75.62 294 THR A O 1
ATOM 2425 N N . ASN A 1 295 ? -4.414 21.859 8.885 1.00 58.03 295 ASN A N 1
ATOM 2426 C CA . ASN A 1 295 ? -3.215 22.716 8.964 1.00 58.03 295 ASN A CA 1
ATOM 2427 C C . ASN A 1 295 ? -3.544 24.024 9.676 1.00 58.03 295 ASN A C 1
ATOM 2429 O O . ASN A 1 295 ? -2.637 24.502 10.385 1.00 58.03 295 ASN A O 1
#

Solvent-accessible surface area (backbone atoms only — not comparable to full-atom values): 16925 Å² total; per-residue (Å²): 103,57,67,76,77,37,50,55,66,35,52,52,50,44,41,29,29,24,87,88,46,51,71,67,50,52,44,54,43,62,73,42,54,91,49,51,77,83,42,59,68,48,79,40,83,73,47,76,55,96,58,84,40,78,65,38,62,48,69,60,33,55,44,33,39,37,32,52,43,96,76,8,29,39,35,26,35,65,90,77,68,43,76,46,101,55,62,36,70,50,56,56,64,74,47,59,47,58,58,96,44,40,41,38,40,31,35,91,86,16,32,41,37,31,44,68,68,91,57,87,86,40,61,42,69,50,77,40,77,48,79,49,69,48,81,51,92,54,37,37,39,35,27,42,74,37,36,32,34,40,24,44,69,77,50,52,71,52,65,72,39,80,73,52,70,51,97,53,55,63,74,42,75,49,73,55,84,83,24,44,36,34,34,31,77,87,46,36,33,42,34,40,33,92,90,69,56,72,45,79,45,71,62,81,69,53,72,81,75,50,90,53,101,77,60,79,74,80,87,71,81,82,83,78,83,47,78,93,76,51,67,66,72,40,75,42,73,34,49,48,87,33,22,45,36,36,41,35,27,31,47,41,36,34,33,39,39,39,36,49,77,36,71,80,57,55,81,66,64,78,68,79,73,75,81,80,47,61,58,56,52,53,37,53,50,53,50,29,54,49,59,57,76,75,105

Foldseek 3Di:
DCCVPPVFVLQVQDFLAAPPDDPVLSVVQVVCVVVLQVFDKDKDFLDFAPFFDLPQWAADTRQWIWGADPQAIWIARNVVRDTDPFGARANAFPHWYDDLFWIWTQGPQAIWIAGDDPDPQADGIDGDHFDDWDDDPQWIWTDHFQWIWIFGNPDRYRDIDTLDGHPFGFPDWDDDPQWIWTAGPVQKIWTDHPVNDTDIDGNPDPPLNVDDVDRDPPPDDDNDAHPPNADFSDWYWHAYSQYIWIWGDGRTTTMTIDTGPHPVCVVVPPPDDDVPVVVVSVRSVVSSVVSVVVD

Radius of gyration: 20.17 Å; Cα contacts (8 Å, |Δi|>4): 558; chains: 1; bounding box: 58×46×55 Å

Secondary structure (DSSP, 8-state):
-HHHHSHHHHHHHHHTT-TTS-HHHHHHHHHHGGGGGGS-EEEEEEEE-SS--TTSBPPPBTTEEEEEETTEEEEEETTT-PEEEEEES-S-EEEEEE-SSEEEEEETTEEEEEE--S-TTS--EEEE--SEEEEETTEEEEEETTEEEEEETTSSS---EEEEE-SS-EEEEEEETTEEEEEETTSEEEEE-TTS-EEEEE----TTTS--TT----------PPGGGPPPSEEEEEEETTEEEEEEE-SSEEEEEEE-S-GGGGGGTTS-----THHHHHHHHHHHHHHHHT-

Organism: Eumeta variegata (NCBI:txid151549)